Protein AF-A0A318K3K0-F1 (afdb_monomer_lite)

pLDDT: mean 85.46, std 11.18, range [36.41, 96.81]

Secondary structure (DSSP, 8-state):
--PPPHHHHHHHHHHHHHHHHHHHHH--SSHHHHHHHHHHHHHHHHHHHHHHHHHTT-HHHHHHHHHHHHHHHHHHHHHHHHHHTT--HHHHHHHHHHHHHHHHHHHHHHHHHHHHHHTT--GGGT--HHHHHHHHHHHHHHHHHHHHHHHHHHHHHHHHHHT-----------PPPPPPP----

Structure (mmCIF, N/CA/C/O backbone):
data_AF-A0A318K3K0-F1
#
_entry.id   AF-A0A318K3K0-F1
#
loop_
_atom_site.group_PDB
_atom_site.id
_atom_site.type_symbol
_atom_site.label_atom_id
_atom_site.label_alt_id
_atom_site.label_comp_id
_atom_site.label_asym_id
_atom_site.label_entity_id
_atom_site.label_seq_id
_atom_site.pdbx_PDB_ins_code
_atom_site.Cartn_x
_atom_site.Cartn_y
_atom_site.Cartn_z
_atom_site.occupancy
_atom_site.B_iso_or_equiv
_atom_site.auth_seq_id
_atom_site.auth_comp_id
_atom_site.auth_asym_id
_atom_site.auth_atom_id
_atom_site.pdbx_PDB_model_num
ATOM 1 N N . MET A 1 1 ? -5.086 5.815 -23.220 1.00 36.41 1 MET A N 1
ATOM 2 C CA . MET A 1 1 ? -5.800 6.125 -21.961 1.00 36.41 1 MET A CA 1
ATOM 3 C C . MET A 1 1 ? -5.392 7.534 -21.575 1.00 36.41 1 MET A C 1
ATOM 5 O O . MET A 1 1 ? -4.198 7.783 -21.503 1.00 36.41 1 MET A O 1
ATOM 9 N N . ASN A 1 2 ? -6.338 8.466 -21.447 1.00 44.59 2 ASN A N 1
ATOM 10 C CA . ASN A 1 2 ? -6.024 9.850 -21.087 1.00 44.59 2 ASN A CA 1
ATOM 11 C C . ASN A 1 2 ? -5.622 9.883 -19.611 1.00 44.59 2 ASN A C 1
ATOM 13 O O . ASN A 1 2 ? -6.483 9.896 -18.733 1.00 44.59 2 ASN A O 1
ATOM 17 N N . SER A 1 3 ? -4.319 9.813 -19.346 1.00 58.94 3 SER A N 1
ATOM 18 C CA . SER A 1 3 ? -3.751 10.015 -18.017 1.00 58.94 3 SER A CA 1
ATOM 19 C C . SER A 1 3 ? -4.223 11.367 -17.480 1.00 58.94 3 SER A C 1
ATOM 21 O O . SER A 1 3 ? -4.250 12.349 -18.226 1.00 58.94 3 SER A O 1
ATOM 23 N N . ALA A 1 4 ? -4.624 11.424 -16.208 1.00 65.19 4 ALA A N 1
ATOM 24 C CA . ALA A 1 4 ? -4.979 12.689 -15.571 1.00 65.19 4 ALA A CA 1
ATOM 25 C C . ALA A 1 4 ? -3.843 13.717 -15.769 1.00 65.19 4 ALA A C 1
ATOM 27 O O . ALA A 1 4 ? -2.672 13.318 -15.783 1.00 65.19 4 ALA A O 1
ATOM 28 N N . PRO A 1 5 ? -4.155 15.020 -15.923 1.00 80.12 5 PRO A N 1
ATOM 29 C CA . PRO A 1 5 ? -3.135 16.045 -16.096 1.00 80.12 5 PRO A CA 1
ATOM 30 C C . PRO A 1 5 ? -2.083 15.929 -14.983 1.00 80.12 5 PRO A C 1
ATOM 32 O O . PRO A 1 5 ? -2.472 15.878 -13.813 1.00 80.12 5 PRO A O 1
ATOM 35 N N . PRO A 1 6 ? -0.773 15.919 -15.294 1.00 77.31 6 PRO A N 1
ATOM 36 C CA . PRO A 1 6 ? 0.287 15.743 -14.295 1.00 77.31 6 PRO A CA 1
ATOM 37 C C . PRO A 1 6 ? 0.178 16.726 -13.123 1.00 77.31 6 PRO A C 1
ATOM 39 O O . PRO A 1 6 ? 0.448 16.372 -11.979 1.00 77.31 6 PRO A O 1
ATOM 42 N N . LEU A 1 7 ? -0.298 17.942 -13.409 1.00 82.31 7 LEU A N 1
ATOM 43 C CA . LEU A 1 7 ? -0.611 18.981 -12.428 1.00 82.31 7 LEU A CA 1
ATOM 44 C C . LEU A 1 7 ? -1.650 18.541 -11.390 1.00 82.31 7 LEU A C 1
ATOM 46 O O . LEU A 1 7 ? -1.469 18.782 -10.200 1.00 82.31 7 LEU A O 1
ATOM 50 N N . LEU A 1 8 ? -2.727 17.884 -11.826 1.00 83.25 8 LEU A N 1
ATOM 51 C CA . LEU A 1 8 ? -3.789 17.426 -10.934 1.00 83.25 8 LEU A CA 1
ATOM 52 C C . LEU A 1 8 ? -3.289 16.289 -10.042 1.00 83.25 8 LEU A C 1
ATOM 54 O O . LEU A 1 8 ? -3.504 16.322 -8.833 1.00 83.25 8 LEU A O 1
ATOM 58 N N . THR A 1 9 ? -2.553 15.334 -10.614 1.00 78.12 9 THR A N 1
ATOM 59 C CA . THR A 1 9 ? -1.908 14.265 -9.841 1.00 78.12 9 THR A CA 1
ATOM 60 C C . THR A 1 9 ? -0.936 14.849 -8.815 1.00 78.12 9 THR A C 1
ATOM 62 O O . THR A 1 9 ? -1.003 14.493 -7.643 1.00 78.12 9 THR A O 1
ATOM 65 N N . GLY A 1 10 ? -0.093 15.805 -9.214 1.00 82.62 10 GLY A N 1
ATOM 66 C CA . GLY A 1 10 ? 0.842 16.480 -8.311 1.00 82.62 10 GLY A CA 1
ATOM 67 C C . GLY A 1 10 ? 0.149 17.190 -7.145 1.00 82.62 10 GLY A C 1
ATOM 68 O O . GLY A 1 10 ? 0.582 17.052 -6.003 1.00 82.62 10 GLY A O 1
ATOM 69 N N . LEU A 1 11 ? -0.965 17.884 -7.401 1.00 86.62 11 LEU A N 1
ATOM 70 C CA . LEU A 1 11 ? -1.762 18.538 -6.357 1.00 86.62 11 LEU A CA 1
ATOM 71 C C . LEU A 1 11 ? -2.374 17.540 -5.372 1.00 86.62 11 LEU A C 1
ATOM 73 O O . LEU A 1 11 ? -2.319 17.769 -4.165 1.00 86.62 11 LEU A O 1
ATOM 77 N N . VAL A 1 12 ? -2.926 16.428 -5.866 1.00 84.75 12 VAL A N 1
ATOM 78 C CA . VAL A 1 12 ? -3.487 15.371 -5.009 1.00 84.75 12 VAL A CA 1
ATOM 79 C C . VAL A 1 12 ? -2.402 14.778 -4.115 1.00 84.75 12 VAL A C 1
ATOM 81 O O . VAL A 1 12 ? -2.625 14.602 -2.920 1.00 84.75 12 VAL A O 1
ATOM 84 N N . VAL A 1 13 ? -1.215 14.524 -4.665 1.00 83.81 13 VAL A N 1
ATOM 85 C CA . VAL A 1 13 ? -0.082 13.975 -3.908 1.00 83.81 13 VAL A CA 1
ATOM 86 C C . VAL A 1 13 ? 0.435 14.969 -2.874 1.00 83.81 13 VAL A C 1
ATOM 88 O O . VAL A 1 13 ? 0.689 14.579 -1.735 1.00 83.81 13 VAL A O 1
ATOM 91 N N . LEU A 1 14 ? 0.546 16.251 -3.228 1.00 87.06 14 LEU A N 1
ATOM 92 C CA . LEU A 1 14 ? 0.937 17.305 -2.293 1.00 87.06 14 LEU A CA 1
ATOM 93 C C . LEU A 1 14 ? -0.069 17.422 -1.145 1.00 87.06 14 LEU A C 1
ATOM 95 O O . LEU A 1 14 ? 0.319 17.421 0.020 1.00 87.06 14 LEU A O 1
ATOM 99 N N . PHE A 1 15 ? -1.362 17.482 -1.467 1.00 86.25 15 PHE A N 1
ATOM 100 C CA . PHE A 1 15 ? -2.424 17.559 -0.471 1.00 86.25 15 PHE A CA 1
ATOM 101 C C . PHE A 1 15 ? -2.429 16.331 0.444 1.00 86.25 15 PHE A C 1
ATOM 103 O O . PHE A 1 15 ? -2.444 16.478 1.664 1.00 86.25 15 PHE A O 1
ATOM 110 N N . ALA A 1 16 ? -2.336 15.125 -0.123 1.00 83.06 16 ALA A N 1
ATOM 111 C CA . ALA A 1 16 ? -2.218 13.894 0.651 1.00 83.06 16 ALA A CA 1
ATOM 112 C C . ALA A 1 16 ? -0.990 13.937 1.572 1.00 83.06 16 ALA A C 1
ATOM 114 O O . ALA A 1 16 ? -1.104 13.641 2.757 1.00 83.06 16 ALA A O 1
ATOM 115 N N . SER A 1 17 ? 0.158 14.399 1.072 1.00 85.12 17 SER A N 1
ATOM 116 C CA . SER A 1 17 ? 1.387 14.534 1.862 1.00 85.12 17 SER A CA 1
ATOM 117 C C . SER A 1 17 ? 1.229 15.510 3.027 1.00 85.12 17 SER A C 1
ATOM 119 O O . SER A 1 17 ? 1.675 15.216 4.135 1.00 85.12 17 SER A O 1
ATOM 121 N N . LEU A 1 18 ? 0.542 16.635 2.816 1.00 87.81 18 LEU A N 1
ATOM 122 C CA . LEU A 1 18 ? 0.231 17.599 3.874 1.00 87.81 18 LEU A CA 1
ATOM 123 C C . LEU A 1 18 ? -0.703 17.006 4.932 1.00 87.81 18 LEU A C 1
ATOM 125 O O . LEU A 1 18 ? -0.453 17.177 6.122 1.00 87.81 18 LEU A O 1
ATOM 129 N N . VAL A 1 19 ? -1.744 16.275 4.522 1.00 85.25 19 VAL A N 1
ATOM 130 C CA . VAL A 1 19 ? -2.659 15.589 5.449 1.00 85.25 19 VAL A CA 1
ATOM 131 C C . VAL A 1 19 ? -1.904 14.560 6.290 1.00 85.25 19 VAL A C 1
ATOM 133 O O . VAL A 1 19 ? -2.086 14.503 7.506 1.00 85.25 19 VAL A O 1
ATOM 136 N N . VAL A 1 20 ? -1.023 13.775 5.668 1.00 85.75 20 VAL A N 1
ATOM 137 C CA . VAL A 1 20 ? -0.200 12.781 6.370 1.00 85.75 20 VAL A CA 1
ATOM 138 C C . VAL A 1 20 ? 0.786 13.453 7.321 1.00 85.75 20 VAL A C 1
ATOM 140 O O . VAL A 1 20 ? 0.902 13.019 8.464 1.00 85.75 20 VAL A O 1
ATOM 143 N N . GLY A 1 21 ? 1.446 14.533 6.894 1.00 84.75 21 GLY A N 1
ATOM 144 C CA . GLY A 1 21 ? 2.345 15.315 7.744 1.00 84.75 21 GLY A CA 1
ATOM 145 C C . GLY A 1 21 ? 1.621 15.933 8.942 1.00 84.75 21 GLY A C 1
ATOM 146 O O . GLY A 1 21 ? 2.089 15.825 10.073 1.00 84.75 21 GLY A O 1
ATOM 147 N N . GLY A 1 22 ? 0.433 16.500 8.720 1.00 85.44 22 GLY A N 1
ATOM 148 C CA . GLY A 1 22 ? -0.420 17.026 9.785 1.00 85.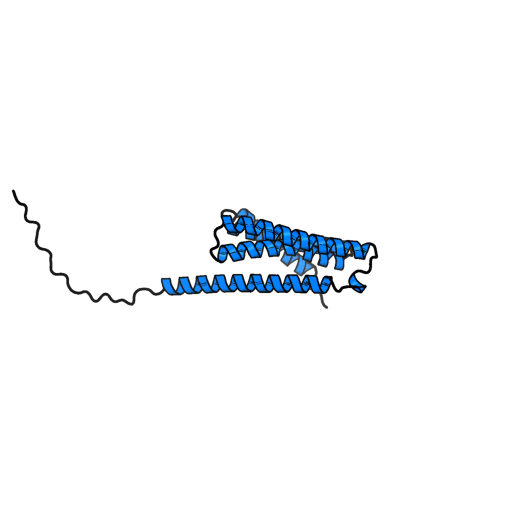44 22 GLY A CA 1
ATOM 149 C C . GLY A 1 22 ? -0.846 15.939 10.769 1.00 85.44 22 GLY A C 1
ATOM 150 O O . GLY A 1 22 ? -0.763 16.137 11.978 1.00 85.44 22 GLY A O 1
ATOM 151 N N . ARG A 1 23 ? -1.226 14.759 10.267 1.00 86.19 23 ARG A N 1
ATOM 152 C CA . ARG A 1 23 ? -1.572 13.609 11.110 1.00 86.19 23 ARG A CA 1
ATOM 153 C C . ARG A 1 23 ? -0.386 13.135 11.948 1.00 86.19 23 ARG A C 1
ATOM 155 O O . ARG A 1 23 ? -0.565 12.852 13.125 1.00 86.19 23 ARG A O 1
ATOM 162 N N . TRP A 1 24 ? 0.812 13.117 11.370 1.00 85.00 24 TRP A N 1
ATOM 163 C CA . TRP A 1 24 ? 2.049 12.799 12.085 1.00 85.00 24 TRP A CA 1
ATOM 164 C C . TRP A 1 24 ? 2.323 13.764 13.244 1.00 85.00 24 TRP A C 1
ATOM 166 O O . TRP A 1 24 ? 2.747 13.330 14.311 1.00 85.00 24 TRP A O 1
ATOM 176 N N . LEU A 1 25 ? 2.073 15.061 13.040 1.00 83.75 25 LEU A N 1
ATOM 177 C CA . LEU A 1 25 ? 2.304 16.098 14.049 1.00 83.75 25 LEU A CA 1
ATOM 178 C C . LEU A 1 25 ? 1.229 16.129 15.142 1.00 83.75 25 LEU A C 1
ATOM 180 O O . LEU A 1 25 ? 1.544 16.406 16.294 1.00 83.75 25 LEU A O 1
ATOM 184 N N . LEU A 1 26 ? -0.032 15.872 14.787 1.00 79.75 26 LEU A N 1
ATOM 185 C CA . LEU A 1 26 ? -1.178 16.032 15.690 1.00 79.75 26 LEU A CA 1
ATOM 186 C C . LEU A 1 26 ? -1.586 14.735 16.398 1.00 79.75 26 LEU A C 1
ATOM 188 O O . LEU A 1 26 ? -2.183 14.789 17.469 1.00 79.75 26 LEU A O 1
ATOM 192 N N . VAL A 1 27 ? -1.331 13.575 15.787 1.00 75.56 27 VAL A N 1
ATOM 193 C CA . VAL A 1 27 ? -1.930 12.295 16.185 1.00 75.56 27 VAL A CA 1
ATOM 194 C C . VAL A 1 27 ? -0.869 11.188 16.129 1.00 75.56 27 VAL A C 1
ATOM 196 O O . VAL A 1 27 ? -0.760 10.450 15.148 1.00 75.56 27 VAL A O 1
ATOM 199 N N . ASN A 1 28 ? -0.064 11.079 17.191 1.00 77.19 28 ASN A N 1
ATOM 200 C CA . ASN A 1 28 ? 0.967 10.037 17.327 1.00 77.19 28 ASN A CA 1
ATOM 201 C C . ASN A 1 28 ? 0.981 9.354 18.710 1.00 77.19 28 ASN A C 1
ATOM 203 O O . ASN A 1 28 ? 1.986 8.789 19.133 1.00 77.19 28 ASN A O 1
ATOM 207 N N . GLU A 1 29 ? -0.136 9.417 19.432 1.00 80.69 29 GLU A N 1
ATOM 208 C CA . GLU A 1 29 ? -0.220 8.945 20.821 1.00 80.69 29 GLU A CA 1
ATOM 209 C C . GLU A 1 29 ? -0.576 7.449 20.904 1.00 80.69 29 GLU A C 1
ATOM 211 O O . GLU A 1 29 ? -0.141 6.747 21.819 1.00 80.69 29 GLU A O 1
ATOM 216 N N . THR A 1 30 ? -1.348 6.916 19.944 1.00 83.94 30 THR A N 1
ATOM 217 C CA . THR A 1 30 ? -1.824 5.525 19.999 1.00 83.94 30 THR A CA 1
ATOM 218 C C . THR A 1 30 ? -1.048 4.581 19.076 1.00 83.94 30 THR A C 1
ATOM 220 O O . THR A 1 30 ? -0.530 4.954 18.024 1.00 83.94 30 THR A O 1
ATOM 223 N N . SER A 1 31 ? -1.002 3.291 19.439 1.00 82.25 31 SER A N 1
ATOM 224 C CA . SER A 1 31 ? -0.381 2.253 18.591 1.00 82.25 31 SER A CA 1
ATOM 225 C C . SER A 1 31 ? -1.070 2.111 17.227 1.00 82.25 31 SER A C 1
ATOM 227 O O . SER A 1 31 ? -0.429 1.740 16.245 1.00 82.25 31 SER A O 1
ATOM 229 N N . THR A 1 32 ? -2.367 2.411 17.170 1.00 85.56 32 THR A N 1
ATOM 230 C CA . THR A 1 32 ? -3.163 2.428 15.942 1.00 85.56 32 THR A CA 1
ATOM 231 C C . THR A 1 32 ? -2.718 3.570 15.033 1.00 85.56 32 THR A C 1
ATOM 233 O O . THR A 1 32 ? -2.482 3.347 13.846 1.00 85.56 32 THR A O 1
ATOM 236 N N . ASP A 1 33 ? -2.523 4.763 15.596 1.00 86.88 33 ASP A N 1
ATOM 237 C CA . ASP A 1 33 ? -2.080 5.936 14.842 1.00 86.88 33 ASP A CA 1
ATOM 238 C C . ASP A 1 33 ? -0.694 5.733 14.252 1.00 86.88 33 ASP A C 1
ATOM 240 O O . ASP A 1 33 ? -0.480 6.032 13.080 1.00 86.88 33 ASP A O 1
ATOM 244 N N . HIS A 1 34 ? 0.220 5.116 15.004 1.00 87.00 34 HIS A N 1
ATOM 245 C CA . HIS A 1 34 ? 1.553 4.827 14.491 1.00 87.00 34 HIS A CA 1
ATOM 246 C C . HIS A 1 34 ? 1.518 3.904 13.257 1.00 87.00 34 HIS A C 1
ATOM 248 O O . HIS A 1 34 ? 2.246 4.152 12.291 1.00 87.00 34 HIS A O 1
ATOM 254 N N . LEU A 1 35 ? 0.666 2.869 13.246 1.00 87.50 35 LEU A N 1
ATOM 255 C CA . LEU A 1 35 ? 0.528 1.979 12.084 1.00 87.50 35 LEU A CA 1
ATOM 256 C C . LEU A 1 35 ? -0.069 2.697 10.875 1.00 87.50 35 LEU A C 1
ATOM 258 O O . LEU A 1 35 ? 0.398 2.483 9.758 1.00 87.50 35 LEU A O 1
ATOM 262 N N . ILE A 1 36 ? -1.061 3.563 11.088 1.00 88.00 36 ILE A N 1
ATOM 263 C CA . ILE A 1 36 ? -1.665 4.343 10.004 1.00 88.00 36 ILE A CA 1
ATOM 264 C C . ILE A 1 36 ? -0.655 5.341 9.439 1.00 88.00 36 ILE A C 1
ATOM 266 O O . ILE A 1 36 ? -0.471 5.408 8.228 1.00 88.00 36 ILE A O 1
ATOM 270 N N . ASN A 1 37 ? 0.043 6.067 10.310 1.00 89.50 37 ASN A N 1
ATOM 271 C CA . ASN A 1 37 ? 1.081 7.017 9.928 1.00 89.50 37 ASN A CA 1
ATOM 272 C C . ASN A 1 37 ? 2.189 6.321 9.130 1.00 89.50 37 ASN A C 1
ATOM 274 O O . ASN A 1 37 ? 2.622 6.836 8.105 1.00 89.50 37 ASN A O 1
ATOM 278 N N . ARG A 1 38 ? 2.590 5.110 9.537 1.00 90.81 38 ARG A N 1
ATOM 279 C CA . ARG A 1 38 ? 3.574 4.300 8.810 1.00 90.81 38 ARG A CA 1
ATOM 280 C C . ARG A 1 38 ? 3.051 3.804 7.459 1.00 90.81 38 ARG A C 1
ATOM 282 O O . ARG A 1 38 ? 3.796 3.879 6.489 1.00 90.81 38 ARG A O 1
ATOM 289 N N . ALA A 1 39 ? 1.804 3.330 7.376 1.00 90.75 39 ALA A N 1
ATOM 290 C CA . ALA A 1 39 ? 1.179 2.928 6.110 1.00 90.75 39 ALA A CA 1
ATOM 291 C C . ALA A 1 39 ? 1.155 4.097 5.112 1.00 90.75 39 ALA A C 1
ATOM 293 O O . ALA A 1 39 ? 1.657 3.981 3.999 1.00 90.75 39 ALA A O 1
ATOM 294 N N . LEU A 1 40 ? 0.689 5.261 5.569 1.00 89.81 40 LEU A N 1
ATOM 295 C CA . LEU A 1 40 ? 0.615 6.480 4.770 1.00 89.81 40 LEU A CA 1
ATOM 296 C C . LEU A 1 40 ? 1.996 6.975 4.319 1.00 89.81 40 LEU A C 1
ATOM 298 O O . LEU A 1 40 ? 2.144 7.437 3.191 1.00 89.81 40 LEU A O 1
ATOM 302 N N . SER A 1 41 ? 3.024 6.853 5.165 1.00 90.75 41 SER A N 1
ATOM 303 C CA . SER A 1 41 ? 4.402 7.152 4.762 1.00 90.75 41 SER A CA 1
ATOM 304 C C . SER A 1 41 ? 4.885 6.234 3.635 1.00 90.75 41 SER A C 1
ATOM 306 O O . SER A 1 41 ? 5.544 6.711 2.712 1.00 90.75 41 SER A O 1
ATOM 308 N N . TRP A 1 42 ? 4.541 4.942 3.669 1.00 94.56 42 TRP A N 1
ATOM 309 C CA . TRP A 1 42 ? 4.861 4.019 2.578 1.00 94.56 42 TRP A CA 1
ATOM 310 C C . TRP A 1 42 ? 4.065 4.320 1.306 1.00 94.56 42 TRP A C 1
ATOM 312 O O . TRP A 1 42 ? 4.647 4.265 0.229 1.00 94.56 42 TRP A O 1
ATOM 322 N N . ASP A 1 43 ? 2.792 4.706 1.406 1.00 91.00 43 ASP A N 1
ATOM 323 C CA . ASP A 1 43 ? 1.998 5.130 0.241 1.00 91.00 43 ASP A CA 1
ATOM 324 C C . ASP A 1 43 ? 2.568 6.392 -0.419 1.00 91.00 43 ASP A C 1
ATOM 326 O O . ASP A 1 43 ? 2.685 6.469 -1.638 1.00 91.00 43 ASP A O 1
ATOM 330 N N . ILE A 1 44 ? 2.989 7.385 0.367 1.00 90.44 44 ILE A N 1
ATOM 331 C CA . ILE A 1 44 ? 3.676 8.560 -0.188 1.00 90.44 44 ILE A CA 1
ATOM 332 C C . ILE A 1 44 ? 4.999 8.138 -0.830 1.00 90.44 44 ILE A C 1
ATOM 334 O O . ILE A 1 44 ? 5.307 8.558 -1.945 1.00 90.44 44 ILE A O 1
ATOM 338 N N . GLY A 1 45 ? 5.766 7.278 -0.155 1.00 92.56 45 GLY A N 1
ATOM 339 C CA . GLY A 1 45 ? 7.019 6.746 -0.682 1.00 92.56 45 GLY A CA 1
ATOM 340 C C . GLY A 1 45 ? 6.840 6.005 -2.008 1.00 92.56 45 GLY A C 1
ATOM 341 O O . GLY A 1 45 ? 7.655 6.179 -2.912 1.00 92.56 45 GLY A O 1
ATOM 342 N N . SER A 1 46 ? 5.765 5.228 -2.162 1.00 93.25 46 SER A N 1
ATOM 343 C CA . SER A 1 46 ? 5.474 4.483 -3.390 1.00 93.25 46 SER A CA 1
ATOM 344 C C . SER A 1 46 ? 5.140 5.424 -4.545 1.00 93.25 46 SER A C 1
ATOM 346 O O . SER A 1 46 ? 5.654 5.246 -5.650 1.00 93.25 46 SER A O 1
ATOM 348 N N . VAL A 1 47 ? 4.353 6.471 -4.285 1.00 90.44 47 VAL A N 1
ATOM 349 C CA . VAL A 1 47 ? 4.002 7.488 -5.283 1.00 90.44 47 VAL A CA 1
ATOM 350 C C . VAL A 1 47 ? 5.213 8.326 -5.689 1.00 90.44 47 VAL A C 1
ATOM 352 O O . VAL A 1 47 ? 5.412 8.573 -6.877 1.00 90.44 47 VAL A O 1
ATOM 355 N N . ILE A 1 48 ? 6.049 8.739 -4.732 1.00 90.56 48 ILE A N 1
ATOM 356 C CA . ILE A 1 48 ? 7.295 9.461 -5.026 1.00 90.56 48 ILE A CA 1
ATOM 357 C C . ILE A 1 48 ? 8.239 8.571 -5.837 1.00 90.56 48 ILE A C 1
ATOM 359 O O . ILE A 1 48 ? 8.789 9.026 -6.836 1.00 90.56 48 ILE A O 1
ATOM 363 N N . GLY A 1 49 ? 8.395 7.301 -5.450 1.00 91.75 49 GLY A N 1
ATOM 364 C CA . GLY A 1 49 ? 9.218 6.336 -6.177 1.00 91.75 49 GLY A CA 1
ATOM 365 C C . GLY A 1 49 ? 8.745 6.136 -7.618 1.00 91.75 49 GLY A C 1
ATOM 366 O O . GLY A 1 49 ? 9.554 6.186 -8.543 1.00 91.75 49 GLY A O 1
ATOM 367 N N . TYR A 1 50 ? 7.430 6.004 -7.817 1.00 91.06 50 TYR A N 1
ATOM 368 C CA . TYR A 1 50 ? 6.818 5.978 -9.144 1.00 91.06 50 TYR A CA 1
ATOM 369 C C . TYR A 1 50 ? 7.140 7.241 -9.946 1.00 91.06 50 TYR A C 1
ATOM 371 O O . TYR A 1 50 ? 7.628 7.150 -11.070 1.00 91.06 50 TYR A O 1
ATOM 379 N N . ALA A 1 51 ? 6.889 8.420 -9.370 1.00 88.75 51 ALA A N 1
ATOM 380 C CA . ALA A 1 51 ? 7.084 9.696 -10.048 1.00 88.75 51 ALA A CA 1
ATOM 381 C C . ALA A 1 51 ? 8.553 9.921 -10.432 1.00 88.75 51 ALA A C 1
ATOM 383 O O . ALA A 1 51 ? 8.831 10.387 -11.536 1.00 88.75 51 ALA A O 1
ATOM 384 N N . ALA A 1 52 ? 9.489 9.541 -9.559 1.00 90.00 52 ALA A N 1
ATOM 385 C CA . ALA A 1 52 ? 10.918 9.625 -9.825 1.00 90.00 52 ALA A CA 1
ATOM 386 C C . ALA A 1 52 ? 11.327 8.711 -10.990 1.00 90.00 52 ALA A C 1
ATOM 388 O O . ALA A 1 52 ? 11.948 9.179 -11.943 1.00 90.00 52 ALA A O 1
ATOM 389 N N . ALA A 1 53 ? 10.918 7.441 -10.982 1.00 90.88 53 ALA A N 1
ATOM 390 C CA . ALA A 1 53 ? 11.215 6.516 -12.077 1.00 90.88 53 ALA A CA 1
ATOM 391 C C . ALA A 1 53 ? 10.568 6.958 -13.404 1.00 90.88 53 ALA A C 1
ATOM 393 O O . ALA A 1 53 ? 11.217 6.945 -14.450 1.00 90.88 53 ALA A O 1
ATOM 394 N N . ALA A 1 54 ? 9.326 7.445 -13.354 1.00 88.62 54 ALA A N 1
ATOM 395 C CA . ALA A 1 54 ? 8.644 8.008 -14.515 1.00 88.62 54 ALA A CA 1
ATOM 396 C C . ALA A 1 54 ? 9.367 9.253 -15.060 1.00 88.62 54 ALA A C 1
ATOM 398 O O . ALA A 1 54 ? 9.513 9.385 -16.273 1.00 88.62 54 ALA A O 1
ATOM 399 N N . SER A 1 55 ? 9.878 10.136 -14.190 1.00 87.06 55 SER A N 1
ATOM 400 C CA . SER A 1 55 ? 10.663 11.309 -14.611 1.00 87.06 55 SER A CA 1
ATOM 401 C C . SER A 1 55 ? 12.007 10.951 -15.248 1.00 87.06 55 SER A C 1
ATOM 403 O O . SER A 1 55 ? 12.511 11.712 -16.068 1.00 87.06 55 SER A O 1
ATOM 405 N N . LEU A 1 56 ? 12.556 9.779 -14.915 1.00 91.75 56 LEU A N 1
ATOM 406 C CA . LEU A 1 56 ? 13.762 9.227 -15.532 1.00 91.75 56 LEU A CA 1
ATOM 407 C C . LEU A 1 56 ? 13.471 8.500 -16.857 1.00 91.75 56 LEU A C 1
ATOM 409 O O . LEU A 1 56 ? 14.395 7.992 -17.480 1.00 91.75 56 LEU A O 1
ATOM 413 N N . GLY A 1 57 ? 12.210 8.445 -17.299 1.00 90.56 57 GLY A N 1
ATOM 414 C CA . GLY A 1 57 ? 11.812 7.781 -18.543 1.00 90.56 57 GLY A CA 1
ATOM 415 C C . GLY A 1 57 ? 11.525 6.283 -18.404 1.00 90.56 57 GLY A C 1
ATOM 416 O O . GLY A 1 57 ? 11.313 5.625 -19.418 1.00 90.56 57 GLY A O 1
ATOM 417 N N . HIS A 1 58 ? 11.455 5.754 -17.177 1.00 89.69 58 HIS A N 1
ATOM 418 C CA . HIS A 1 58 ? 11.162 4.344 -16.892 1.00 89.69 58 HIS A CA 1
ATOM 419 C C . HIS A 1 58 ? 9.817 4.191 -16.147 1.00 89.69 58 HIS A C 1
ATOM 421 O O . HIS A 1 58 ? 9.796 3.857 -14.957 1.00 89.69 58 HIS A O 1
ATOM 427 N N . PRO A 1 59 ? 8.665 4.454 -16.798 1.00 88.50 59 PRO A N 1
ATOM 428 C CA . PRO A 1 59 ? 7.352 4.373 -16.151 1.00 88.50 59 PRO A CA 1
ATOM 429 C C . PRO A 1 59 ? 7.005 2.953 -15.678 1.00 88.50 59 PRO A C 1
ATOM 431 O O . PRO A 1 59 ? 6.429 2.799 -14.600 1.00 88.50 59 PRO A O 1
ATOM 434 N N . ASP A 1 60 ? 7.422 1.923 -16.418 1.00 89.12 60 ASP A N 1
ATOM 435 C CA . ASP A 1 60 ? 7.185 0.519 -16.059 1.00 89.12 60 ASP A CA 1
ATOM 436 C C . ASP A 1 60 ? 7.951 0.135 -14.784 1.00 89.12 60 ASP A C 1
ATOM 438 O O . ASP A 1 60 ? 7.401 -0.477 -13.864 1.00 89.12 60 ASP A O 1
ATOM 442 N N . LEU A 1 61 ? 9.207 0.585 -14.665 1.00 90.25 61 LEU A N 1
ATOM 443 C CA . LEU A 1 61 ? 9.982 0.461 -13.429 1.00 90.25 61 LEU A CA 1
ATOM 444 C C . LEU A 1 61 ? 9.298 1.207 -12.279 1.00 90.25 61 LEU A C 1
ATOM 446 O O . LEU A 1 61 ? 9.215 0.686 -11.168 1.00 90.25 61 LEU A O 1
ATOM 450 N N . GLY A 1 62 ? 8.754 2.395 -12.551 1.00 91.81 62 GLY A N 1
ATOM 451 C CA . GLY A 1 62 ? 7.978 3.158 -11.581 1.00 91.81 62 GLY A CA 1
ATOM 452 C C . GLY A 1 62 ? 6.789 2.378 -11.037 1.00 91.81 62 GLY A C 1
ATOM 453 O O . GLY A 1 62 ? 6.573 2.365 -9.826 1.00 91.81 62 GLY A O 1
ATOM 454 N N . GLN A 1 63 ? 6.040 1.683 -11.894 1.00 92.31 63 GLN A N 1
ATOM 455 C CA . GLN A 1 63 ? 4.913 0.849 -11.473 1.00 92.31 63 GLN A CA 1
ATOM 456 C C . GLN A 1 63 ? 5.365 -0.322 -10.584 1.00 92.31 63 GLN A C 1
ATOM 458 O O . GLN A 1 63 ? 4.696 -0.660 -9.606 1.00 92.31 63 GLN A O 1
ATOM 463 N N . ARG A 1 64 ? 6.534 -0.906 -10.865 1.00 93.38 64 ARG A N 1
ATOM 464 C CA . ARG A 1 64 ? 7.123 -1.997 -10.068 1.00 93.38 64 ARG A CA 1
ATOM 465 C C . ARG A 1 64 ? 7.619 -1.505 -8.708 1.00 93.38 64 ARG A C 1
ATOM 467 O O . ARG A 1 64 ? 7.373 -2.158 -7.696 1.00 93.38 64 ARG A O 1
ATOM 474 N N . VAL A 1 65 ? 8.241 -0.326 -8.664 1.00 93.44 65 VAL A N 1
ATOM 475 C CA . VAL A 1 65 ? 8.629 0.359 -7.418 1.00 93.44 65 VAL A CA 1
ATOM 476 C C . VAL A 1 65 ? 7.395 0.706 -6.589 1.00 93.44 65 VAL A C 1
ATOM 478 O O . VAL A 1 65 ? 7.370 0.436 -5.387 1.00 93.44 65 VAL A O 1
ATOM 481 N N . PHE A 1 66 ? 6.349 1.236 -7.227 1.00 93.62 66 PHE A N 1
ATOM 482 C CA . PHE A 1 66 ? 5.075 1.517 -6.575 1.00 93.62 66 PHE A CA 1
ATOM 483 C C . PHE A 1 66 ? 4.505 0.266 -5.909 1.00 93.62 66 PHE A C 1
ATOM 485 O O . PHE A 1 66 ? 4.131 0.300 -4.740 1.00 93.62 66 PHE A O 1
ATOM 492 N N . LEU A 1 67 ? 4.489 -0.853 -6.633 1.00 94.19 67 LEU A N 1
ATOM 493 C CA . LEU A 1 67 ? 3.960 -2.119 -6.143 1.00 94.19 67 LEU A CA 1
ATOM 494 C C . LEU A 1 67 ? 4.809 -2.695 -4.997 1.00 94.19 67 LEU A C 1
ATOM 496 O O . LEU A 1 67 ? 4.261 -3.140 -3.987 1.00 94.19 67 LEU A O 1
ATOM 500 N N . ALA A 1 68 ? 6.138 -2.632 -5.113 1.00 94.88 68 ALA A N 1
ATOM 501 C CA . ALA A 1 68 ? 7.059 -3.108 -4.084 1.00 94.88 68 ALA A CA 1
ATOM 502 C C . ALA A 1 68 ? 6.935 -2.317 -2.772 1.00 94.88 68 ALA A C 1
ATOM 504 O O . ALA A 1 68 ? 6.848 -2.911 -1.697 1.00 94.88 68 ALA A O 1
ATOM 505 N N . ILE A 1 69 ? 6.880 -0.984 -2.850 1.00 94.75 69 ILE A N 1
ATOM 506 C CA . ILE A 1 69 ? 6.723 -0.125 -1.670 1.00 94.75 69 ILE A CA 1
ATOM 507 C C . ILE A 1 69 ? 5.284 -0.202 -1.134 1.00 94.75 69 ILE A C 1
ATOM 509 O O . ILE A 1 69 ? 5.072 -0.288 0.076 1.00 94.75 69 ILE A O 1
ATOM 513 N N . GLY A 1 70 ? 4.285 -0.250 -2.017 1.00 93.00 70 GLY A N 1
ATOM 514 C CA . GLY A 1 70 ? 2.874 -0.388 -1.656 1.00 93.00 70 GLY A CA 1
ATOM 515 C C . GLY A 1 70 ? 2.577 -1.669 -0.872 1.00 93.00 70 GLY A C 1
ATOM 516 O O . GLY A 1 70 ? 1.732 -1.660 0.022 1.00 93.00 70 GLY A O 1
ATOM 517 N N . ALA A 1 71 ? 3.324 -2.753 -1.105 1.00 94.38 71 ALA A N 1
ATOM 518 C CA . ALA A 1 71 ? 3.213 -3.971 -0.303 1.00 94.38 71 ALA A CA 1
ATOM 519 C C . ALA A 1 71 ? 3.512 -3.731 1.191 1.00 94.38 71 ALA A C 1
ATOM 521 O O . ALA A 1 71 ? 2.852 -4.318 2.053 1.00 94.38 71 ALA A O 1
ATOM 522 N N . LEU A 1 72 ? 4.460 -2.840 1.513 1.00 93.69 72 LEU A N 1
ATOM 523 C CA . LEU A 1 72 ? 4.753 -2.440 2.896 1.00 93.69 72 LEU A CA 1
ATOM 524 C C . LEU A 1 72 ? 3.627 -1.587 3.484 1.00 93.69 72 LEU A C 1
ATOM 526 O O . LEU A 1 72 ? 3.304 -1.722 4.661 1.00 93.69 72 LEU A O 1
ATOM 530 N N . SER A 1 73 ? 2.983 -0.731 2.692 1.00 94.25 73 SER A N 1
ATOM 531 C CA . SER A 1 73 ? 1.776 -0.038 3.158 1.00 94.25 73 SER A CA 1
ATOM 532 C C . SER A 1 73 ? 0.669 -1.041 3.510 1.00 94.25 73 SER A C 1
ATOM 534 O O . SER A 1 73 ? 0.115 -1.023 4.616 1.00 94.25 73 SER A O 1
ATOM 536 N N . LEU A 1 74 ? 0.445 -2.015 2.623 1.00 92.56 74 LEU A N 1
ATOM 537 C CA . LEU A 1 74 ? -0.567 -3.054 2.785 1.00 92.56 74 LEU A CA 1
ATOM 538 C C . LEU A 1 74 ? -0.327 -3.911 4.040 1.00 92.56 74 LEU A C 1
ATOM 540 O O . LEU A 1 74 ? -1.277 -4.216 4.766 1.00 92.56 74 LEU A O 1
ATOM 544 N N . SER A 1 75 ? 0.932 -4.247 4.359 1.00 94.56 75 SER A N 1
ATOM 545 C CA . SER A 1 75 ? 1.268 -4.970 5.597 1.00 94.56 75 SER A CA 1
ATOM 546 C C . SER A 1 75 ? 0.875 -4.186 6.851 1.00 94.56 75 SER A C 1
ATOM 548 O O . SER A 1 75 ? 0.417 -4.779 7.831 1.00 94.56 75 SER A O 1
ATOM 550 N N . ASN A 1 76 ? 1.008 -2.857 6.843 1.00 92.81 76 ASN A N 1
ATOM 551 C CA . ASN A 1 76 ? 0.591 -2.004 7.959 1.00 92.81 76 ASN A CA 1
ATOM 552 C C . ASN A 1 76 ? -0.943 -1.909 8.052 1.00 92.81 76 ASN A C 1
ATOM 554 O O . ASN A 1 76 ? -1.484 -1.923 9.161 1.00 92.81 76 ASN A O 1
ATOM 558 N N . SER A 1 77 ? -1.660 -1.922 6.919 1.00 91.25 77 SER A N 1
ATOM 559 C CA . SER A 1 77 ? -3.132 -2.000 6.908 1.00 91.25 77 SER A CA 1
ATOM 560 C C . SER A 1 77 ? -3.658 -3.283 7.564 1.00 91.25 77 SER A C 1
ATOM 562 O O . SER A 1 77 ? -4.675 -3.249 8.256 1.00 91.25 77 SER A O 1
ATOM 564 N N . PHE A 1 78 ? -2.952 -4.410 7.417 1.00 90.75 78 PHE A N 1
ATOM 565 C CA . PHE A 1 78 ? -3.287 -5.662 8.107 1.00 90.75 78 PHE A CA 1
ATOM 566 C C . PHE A 1 78 ? -3.167 -5.560 9.629 1.00 90.75 78 PHE A C 1
ATOM 568 O O . PHE A 1 78 ? -4.060 -6.011 10.351 1.00 90.75 78 PHE A O 1
ATOM 575 N N . GLY A 1 79 ? -2.079 -4.965 10.125 1.00 89.19 79 GLY A N 1
ATOM 576 C CA . GLY A 1 79 ? -1.899 -4.710 11.555 1.00 89.19 79 GLY A CA 1
ATOM 577 C C . GLY A 1 79 ? -2.989 -3.805 12.115 1.00 89.19 79 GLY A C 1
ATOM 578 O O . GLY A 1 79 ? -3.573 -4.105 13.156 1.00 89.19 79 GLY A O 1
ATOM 579 N N . PHE A 1 80 ? -3.313 -2.742 11.379 1.00 91.06 80 PHE A N 1
ATOM 580 C CA . PHE A 1 80 ? -4.392 -1.820 11.716 1.00 91.06 80 PHE A CA 1
ATOM 581 C C . PHE A 1 80 ? -5.758 -2.521 11.779 1.00 91.06 80 PHE A C 1
ATOM 583 O O . PHE A 1 80 ? -6.458 -2.420 12.787 1.00 91.06 80 PHE A O 1
ATOM 590 N N . ALA A 1 81 ? -6.113 -3.300 10.754 1.00 90.50 81 ALA A N 1
ATOM 591 C CA . ALA A 1 81 ? -7.363 -4.055 10.726 1.00 90.50 81 ALA A CA 1
ATOM 592 C C . ALA A 1 81 ? -7.446 -5.085 11.870 1.00 90.50 81 ALA A C 1
ATOM 594 O O . ALA A 1 81 ? -8.517 -5.294 12.442 1.00 90.50 81 ALA A O 1
ATOM 595 N N . ALA A 1 82 ? -6.322 -5.701 12.253 1.00 90.00 82 ALA A N 1
ATOM 596 C CA . ALA A 1 82 ? -6.268 -6.613 13.394 1.00 90.00 82 ALA A CA 1
ATOM 597 C C . ALA A 1 82 ? -6.511 -5.895 14.734 1.00 90.00 82 ALA A C 1
ATOM 599 O O . ALA A 1 82 ? -7.260 -6.416 15.563 1.00 90.00 82 ALA A O 1
ATOM 600 N N . LEU A 1 83 ? -5.927 -4.705 14.939 1.00 90.75 83 LEU A N 1
ATOM 601 C CA . LEU A 1 83 ? -6.181 -3.881 16.130 1.00 90.75 83 LEU A CA 1
ATOM 602 C C . LEU A 1 83 ? -7.640 -3.436 16.202 1.00 90.75 83 LEU A C 1
ATOM 604 O O . LEU A 1 83 ? -8.272 -3.605 17.241 1.00 90.75 83 LEU A O 1
ATOM 608 N N . LEU A 1 84 ? -8.202 -2.960 15.087 1.00 88.38 84 LEU A N 1
ATOM 609 C CA . LEU A 1 84 ? -9.631 -2.657 14.992 1.00 88.38 84 LEU A CA 1
ATOM 610 C C . LEU A 1 84 ? -10.490 -3.883 15.293 1.00 88.38 84 LEU A C 1
ATOM 612 O O . LEU A 1 84 ? -11.538 -3.765 15.910 1.00 88.38 84 LEU A O 1
ATOM 616 N N . GLY A 1 85 ? -10.036 -5.082 14.929 1.00 88.25 85 GLY A N 1
ATOM 617 C CA . GLY A 1 85 ? -10.666 -6.349 15.288 1.00 88.25 85 GLY A CA 1
ATOM 618 C C . GLY A 1 85 ? -10.679 -6.666 16.791 1.00 88.25 85 GLY A C 1
ATOM 619 O O . GLY A 1 85 ? -11.333 -7.634 17.176 1.00 88.25 85 GLY A O 1
ATOM 620 N N . GLY A 1 86 ? -10.042 -5.857 17.641 1.00 88.75 86 GLY A N 1
ATOM 621 C CA . GLY A 1 86 ? -9.926 -6.083 19.084 1.00 88.75 86 GLY A CA 1
ATOM 622 C C . GLY A 1 86 ? -8.772 -7.012 19.464 1.00 88.75 86 GLY A C 1
ATOM 623 O O . GLY A 1 86 ? -8.772 -7.579 20.554 1.00 88.75 86 GLY A O 1
ATOM 624 N N . ALA A 1 87 ? -7.802 -7.224 18.568 1.00 90.06 87 ALA A N 1
ATOM 625 C CA . ALA A 1 87 ? -6.621 -8.010 18.899 1.00 90.06 87 ALA A CA 1
ATOM 626 C C . ALA A 1 87 ? -5.738 -7.287 19.927 1.00 90.06 87 ALA A C 1
ATOM 628 O O . ALA A 1 87 ? -5.517 -6.082 19.825 1.00 90.06 87 ALA A O 1
ATOM 629 N N . ASP A 1 88 ? -5.154 -8.046 20.859 1.00 91.25 88 ASP A N 1
ATOM 630 C CA . ASP A 1 88 ? -4.176 -7.519 21.816 1.00 91.25 88 ASP A CA 1
ATOM 631 C C . ASP A 1 88 ? -2.975 -6.885 21.075 1.00 91.25 88 ASP A C 1
ATOM 633 O O . ASP A 1 88 ? -2.329 -7.582 20.273 1.00 91.25 88 ASP A O 1
ATOM 637 N N . PRO A 1 89 ? -2.624 -5.611 21.347 1.00 88.50 89 PRO A N 1
ATOM 638 C CA . PRO A 1 89 ? -1.488 -4.923 20.738 1.00 88.50 89 PRO A CA 1
ATOM 639 C C . PRO A 1 89 ? -0.162 -5.687 20.803 1.00 88.50 89 PRO A C 1
ATOM 641 O O . PRO A 1 89 ? 0.631 -5.624 19.857 1.00 88.50 89 PRO A O 1
ATOM 644 N N . ARG A 1 90 ? 0.095 -6.453 21.876 1.00 89.44 90 ARG A N 1
ATOM 645 C CA . ARG A 1 90 ? 1.332 -7.251 21.989 1.00 89.44 90 ARG A CA 1
ATOM 646 C C . ARG A 1 90 ? 1.368 -8.375 20.954 1.00 89.44 90 ARG A C 1
ATOM 648 O O . ARG A 1 90 ? 2.381 -8.557 20.277 1.00 89.44 90 ARG A O 1
ATOM 655 N N . SER A 1 91 ? 0.242 -9.066 20.768 1.00 90.56 91 SER A N 1
ATOM 656 C CA . SER A 1 91 ? 0.086 -10.099 19.735 1.00 90.56 91 SER A CA 1
ATOM 657 C C . SER A 1 91 ? 0.188 -9.530 18.312 1.00 90.56 91 SER A C 1
ATOM 659 O O . SER A 1 91 ? 0.674 -10.204 17.399 1.00 90.56 91 SER A O 1
ATOM 661 N N . VAL A 1 92 ? -0.263 -8.285 18.107 1.00 91.56 92 VAL A N 1
ATOM 662 C CA . VAL A 1 92 ? -0.204 -7.615 16.803 1.00 91.56 92 VAL A CA 1
ATOM 663 C C . VAL A 1 92 ? 1.231 -7.273 16.439 1.00 91.56 92 VAL A C 1
ATOM 665 O O . VAL A 1 92 ? 1.621 -7.553 15.314 1.00 91.56 92 VAL A O 1
ATOM 668 N N . ARG A 1 93 ? 2.064 -6.786 17.369 1.00 89.69 93 ARG A N 1
ATOM 669 C CA . ARG A 1 93 ? 3.485 -6.494 17.080 1.00 89.69 93 ARG A CA 1
ATOM 670 C C . ARG A 1 93 ? 4.248 -7.716 16.562 1.00 89.69 93 ARG A C 1
ATOM 672 O O . ARG A 1 93 ? 5.024 -7.598 15.616 1.00 89.69 93 ARG A O 1
ATOM 679 N N . GLY A 1 94 ? 4.012 -8.891 17.150 1.00 91.56 94 GLY A N 1
ATOM 680 C CA . GLY A 1 94 ? 4.626 -10.142 16.692 1.00 91.56 94 GLY A CA 1
ATOM 681 C C . GLY A 1 94 ? 4.187 -10.536 15.277 1.00 91.56 94 GLY A C 1
ATOM 682 O O . GLY A 1 94 ? 5.020 -10.908 14.451 1.00 91.56 94 GLY A O 1
ATOM 683 N N . ARG A 1 95 ? 2.889 -10.404 14.973 1.00 92.06 95 ARG A N 1
ATOM 684 C CA . ARG A 1 95 ? 2.340 -10.665 13.632 1.00 92.06 95 ARG A CA 1
ATOM 685 C C . ARG A 1 95 ? 2.779 -9.623 12.605 1.00 92.06 95 ARG A C 1
ATOM 687 O O . ARG A 1 95 ? 3.125 -10.000 11.493 1.00 92.06 95 ARG A O 1
ATOM 694 N N . GLN A 1 96 ? 2.866 -8.354 12.998 1.00 93.88 96 GLN A N 1
ATOM 695 C CA . GLN A 1 96 ? 3.285 -7.254 12.134 1.00 93.88 96 GLN A CA 1
ATOM 696 C C . GLN A 1 96 ? 4.690 -7.473 11.590 1.00 93.88 96 GLN A C 1
ATOM 698 O O . GLN A 1 96 ? 4.910 -7.281 10.405 1.00 93.88 96 GLN A O 1
ATOM 703 N N . ARG A 1 97 ? 5.631 -7.954 12.414 1.00 93.19 97 ARG A N 1
ATOM 704 C CA . ARG A 1 97 ? 6.983 -8.289 11.936 1.00 93.19 97 ARG A CA 1
ATOM 705 C C . ARG A 1 97 ? 6.965 -9.356 10.844 1.00 93.19 97 ARG A C 1
ATOM 707 O O . ARG A 1 97 ? 7.751 -9.276 9.910 1.00 93.19 97 ARG A O 1
ATOM 714 N N . ARG A 1 98 ? 6.068 -10.342 10.949 1.00 94.81 98 ARG A N 1
ATOM 715 C CA . ARG A 1 98 ? 5.898 -11.365 9.909 1.00 94.81 98 ARG A CA 1
ATOM 716 C C . ARG A 1 98 ? 5.288 -10.758 8.651 1.00 94.81 98 ARG A C 1
ATOM 718 O O . ARG A 1 98 ? 5.789 -11.028 7.571 1.00 94.81 98 ARG A O 1
ATOM 725 N N . TYR A 1 99 ? 4.259 -9.922 8.785 1.00 93.19 99 TYR A N 1
ATOM 726 C CA . TYR A 1 99 ? 3.650 -9.233 7.644 1.00 93.19 99 TYR A CA 1
ATOM 727 C C . TYR A 1 99 ? 4.640 -8.310 6.934 1.00 93.19 99 TYR A C 1
ATOM 729 O O . TYR A 1 99 ? 4.723 -8.347 5.714 1.00 93.19 99 TYR A O 1
ATOM 737 N N . ASP A 1 100 ? 5.436 -7.551 7.685 1.00 94.62 100 ASP A N 1
ATOM 738 C CA . ASP A 1 100 ? 6.493 -6.695 7.148 1.00 94.62 100 ASP A CA 1
ATOM 739 C C . ASP A 1 100 ? 7.577 -7.528 6.452 1.00 94.62 100 ASP A C 1
ATOM 741 O O . ASP A 1 100 ? 8.013 -7.164 5.367 1.00 94.62 100 ASP A O 1
ATOM 745 N N . ALA A 1 101 ? 7.976 -8.672 7.021 1.00 95.94 101 ALA A N 1
ATOM 746 C CA . ALA A 1 101 ? 8.930 -9.578 6.381 1.00 95.94 101 ALA A CA 1
ATOM 747 C C . ALA A 1 101 ? 8.379 -10.174 5.074 1.00 95.94 101 ALA A C 1
ATOM 749 O O . ALA A 1 101 ? 9.097 -10.221 4.076 1.00 95.94 101 ALA A O 1
ATOM 750 N N . PHE A 1 102 ? 7.107 -10.589 5.049 1.00 95.62 102 PHE A N 1
ATOM 751 C CA . PHE A 1 102 ? 6.451 -11.070 3.831 1.00 95.62 102 PHE A CA 1
ATOM 752 C C . PHE A 1 102 ? 6.341 -9.971 2.774 1.00 95.62 102 PHE A C 1
ATOM 754 O O . PHE A 1 102 ? 6.680 -10.213 1.619 1.00 95.62 102 PHE A O 1
ATOM 761 N N . ALA A 1 103 ? 5.930 -8.765 3.162 1.00 94.88 103 ALA A N 1
ATOM 762 C CA . ALA A 1 103 ? 5.838 -7.624 2.259 1.00 94.88 103 ALA A CA 1
ATOM 763 C C . ALA A 1 103 ? 7.207 -7.204 1.712 1.00 94.88 103 ALA A C 1
ATOM 765 O O . ALA A 1 103 ? 7.333 -6.980 0.513 1.00 94.88 103 ALA A O 1
ATOM 766 N N . ALA A 1 104 ? 8.244 -7.173 2.553 1.00 96.06 104 ALA A N 1
ATOM 767 C CA . ALA A 1 104 ? 9.612 -6.898 2.124 1.00 96.06 104 ALA A CA 1
ATOM 768 C C . ALA A 1 104 ? 10.140 -7.982 1.174 1.00 96.06 104 ALA A C 1
ATOM 770 O O . ALA A 1 104 ? 10.771 -7.660 0.172 1.00 96.06 104 ALA A O 1
ATOM 771 N N . SER A 1 105 ? 9.843 -9.257 1.446 1.00 96.81 105 SER A N 1
ATOM 772 C CA . SER A 1 105 ? 10.227 -10.371 0.568 1.00 96.81 105 SER A CA 1
ATOM 773 C C . SER A 1 105 ? 9.516 -10.291 -0.783 1.00 96.81 105 SER A C 1
ATOM 775 O O . SER A 1 105 ? 10.146 -10.460 -1.821 1.00 96.81 105 SER A O 1
ATOM 777 N N . PHE A 1 106 ? 8.216 -9.985 -0.779 1.00 96.12 106 PHE A N 1
ATOM 778 C CA . PHE A 1 106 ? 7.424 -9.791 -1.991 1.00 96.12 106 PHE A CA 1
ATOM 779 C C . PHE A 1 106 ? 7.917 -8.588 -2.805 1.00 96.12 106 PHE A C 1
ATOM 781 O O . PHE A 1 106 ? 8.178 -8.726 -3.996 1.00 96.12 106 PHE A O 1
ATOM 788 N N . GLY A 1 107 ? 8.116 -7.432 -2.166 1.00 95.06 107 GLY A N 1
ATOM 789 C CA . GLY A 1 107 ? 8.658 -6.242 -2.822 1.00 95.06 107 GLY A CA 1
ATOM 790 C C . GLY A 1 107 ? 10.072 -6.470 -3.360 1.00 95.06 107 GLY A C 1
ATOM 791 O O . GLY A 1 107 ? 10.365 -6.094 -4.490 1.00 95.06 107 GLY A O 1
ATOM 792 N N . GLY A 1 108 ? 10.925 -7.165 -2.604 1.00 96.06 108 GLY A N 1
ATOM 793 C CA . GLY A 1 108 ? 12.251 -7.580 -3.056 1.00 96.06 108 GLY A CA 1
ATOM 794 C C . GLY A 1 108 ? 12.189 -8.488 -4.283 1.00 96.06 108 GLY A C 1
ATOM 795 O O . GLY A 1 108 ? 12.895 -8.235 -5.252 1.00 96.06 108 GLY A O 1
ATOM 796 N N . ALA A 1 109 ? 11.307 -9.490 -4.289 1.00 95.25 109 ALA A N 1
ATOM 797 C CA . ALA A 1 109 ? 11.106 -10.361 -5.446 1.00 95.25 109 ALA A CA 1
ATOM 798 C C . ALA A 1 109 ? 10.641 -9.575 -6.683 1.00 95.25 109 ALA A C 1
ATOM 800 O O . ALA A 1 109 ? 11.200 -9.757 -7.760 1.00 95.25 109 ALA A O 1
ATOM 801 N N . VAL A 1 110 ? 9.691 -8.648 -6.521 1.00 94.56 110 VAL A N 1
ATOM 802 C CA . VAL A 1 110 ? 9.222 -7.757 -7.598 1.00 94.56 110 VAL A CA 1
ATOM 803 C C . VAL A 1 110 ? 10.368 -6.914 -8.160 1.00 94.56 110 VAL A C 1
ATOM 805 O O . VAL A 1 110 ? 10.524 -6.838 -9.376 1.00 94.56 110 VAL A O 1
ATOM 808 N N . LEU A 1 111 ? 11.197 -6.315 -7.300 1.00 94.31 111 LEU A N 1
ATOM 809 C CA . LEU A 1 111 ? 12.339 -5.504 -7.733 1.00 94.31 111 LEU A CA 1
ATOM 810 C C . LEU A 1 111 ? 13.444 -6.344 -8.385 1.00 94.31 111 LEU A C 1
ATOM 812 O O . LEU A 1 111 ? 14.050 -5.895 -9.353 1.00 94.31 111 LEU A O 1
ATOM 816 N N . ILE A 1 112 ? 13.691 -7.565 -7.902 1.00 94.44 112 ILE A N 1
ATOM 817 C CA . ILE A 1 112 ? 14.644 -8.498 -8.519 1.00 94.44 112 ILE A CA 1
ATOM 818 C C . ILE A 1 112 ? 14.159 -8.909 -9.911 1.00 94.44 112 ILE A C 1
ATOM 820 O O . ILE A 1 112 ? 14.943 -8.868 -10.855 1.00 94.44 112 ILE A O 1
ATOM 824 N N . CYS A 1 113 ? 12.878 -9.259 -10.064 1.00 91.81 113 CYS A N 1
ATOM 825 C CA . CYS A 1 113 ? 12.288 -9.558 -11.370 1.00 91.81 113 CYS A CA 1
ATOM 826 C C . CYS A 1 113 ? 12.369 -8.348 -12.308 1.00 91.81 113 CYS A C 1
ATOM 828 O O . CYS A 1 113 ? 12.755 -8.503 -13.464 1.00 91.81 113 CYS A O 1
ATOM 830 N N . ALA A 1 114 ? 12.090 -7.144 -11.797 1.00 90.31 114 ALA A N 1
ATOM 831 C CA . ALA A 1 114 ? 12.220 -5.906 -12.556 1.00 90.31 114 ALA A CA 1
ATOM 832 C C . ALA A 1 114 ? 13.654 -5.683 -13.058 1.00 90.31 114 ALA A C 1
ATOM 834 O O . ALA A 1 114 ? 13.861 -5.428 -14.240 1.00 90.31 114 ALA A O 1
ATOM 835 N N . ALA A 1 115 ? 14.643 -5.819 -12.171 1.00 90.19 115 ALA A N 1
ATOM 836 C CA . ALA A 1 115 ? 16.051 -5.643 -12.508 1.00 90.19 115 ALA A CA 1
ATOM 837 C C . ALA A 1 115 ? 16.554 -6.721 -13.480 1.00 90.19 115 ALA A C 1
ATOM 839 O O . ALA A 1 115 ? 17.332 -6.424 -14.380 1.00 90.19 115 ALA A O 1
ATOM 840 N N . ALA A 1 116 ? 16.099 -7.967 -13.327 1.00 90.62 116 ALA A N 1
ATOM 841 C CA . ALA A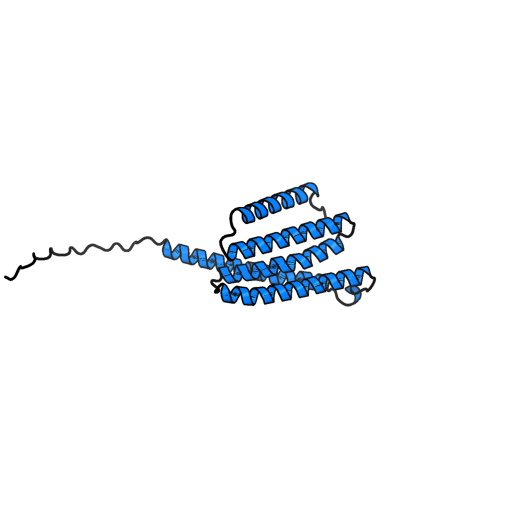 1 116 ? 16.442 -9.052 -14.239 1.00 90.62 116 ALA A CA 1
ATOM 842 C C . ALA A 1 116 ? 15.968 -8.760 -15.673 1.00 90.62 116 ALA A C 1
ATOM 844 O O . ALA A 1 116 ? 16.714 -8.999 -16.622 1.00 90.62 116 ALA A O 1
ATOM 845 N N . GLU A 1 117 ? 14.767 -8.198 -15.830 1.00 89.06 117 GLU A N 1
ATOM 846 C CA . GLU A 1 117 ? 14.249 -7.792 -17.140 1.00 89.06 117 GLU A CA 1
ATOM 847 C C . GLU A 1 117 ? 15.026 -6.625 -17.754 1.00 89.06 117 GLU A C 1
ATOM 849 O O . GLU A 1 117 ? 15.330 -6.675 -18.944 1.00 89.06 117 GLU A O 1
ATOM 854 N N . GLU A 1 118 ? 15.425 -5.631 -16.956 1.00 86.50 118 GLU A N 1
ATOM 855 C CA . GLU A 1 118 ? 16.269 -4.515 -17.420 1.00 86.50 118 GLU A CA 1
ATOM 856 C C . GLU A 1 118 ? 17.652 -4.991 -17.910 1.00 86.50 118 GLU A C 1
ATOM 858 O O . GLU A 1 118 ? 18.219 -4.425 -18.842 1.00 86.50 118 GLU A O 1
ATOM 863 N N . ILE A 1 119 ? 18.187 -6.078 -17.340 1.00 90.56 119 ILE A N 1
ATOM 864 C CA . ILE A 1 119 ? 19.454 -6.703 -17.776 1.00 90.56 119 ILE A CA 1
ATOM 865 C C . ILE A 1 119 ? 19.245 -7.613 -19.012 1.00 90.56 119 ILE A C 1
ATOM 867 O O . ILE A 1 119 ? 20.196 -8.169 -19.562 1.00 90.56 119 ILE A O 1
ATOM 871 N N . GLY A 1 120 ? 18.007 -7.751 -19.498 1.00 88.25 120 GLY A N 1
ATOM 872 C CA . GLY A 1 120 ? 17.672 -8.492 -20.715 1.00 88.25 120 GLY A CA 1
ATOM 873 C C . GLY A 1 120 ? 17.313 -9.963 -20.498 1.00 88.25 120 GLY A C 1
ATOM 874 O O . GLY 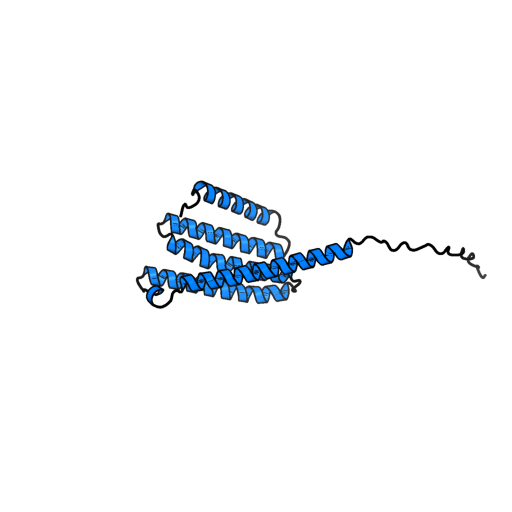A 1 120 ? 17.258 -10.719 -21.469 1.00 88.25 120 GLY A O 1
ATOM 875 N N . LEU A 1 121 ? 17.049 -10.399 -19.259 1.00 87.62 121 LEU A N 1
ATOM 876 C CA . LEU A 1 121 ? 16.484 -11.727 -19.000 1.00 87.62 121 LEU A CA 1
ATOM 877 C C . LEU A 1 121 ? 14.968 -11.686 -19.258 1.00 87.62 121 LEU A C 1
ATOM 879 O O . LEU A 1 121 ? 14.249 -11.008 -18.525 1.00 87.62 121 LEU A O 1
ATOM 883 N N . PRO A 1 122 ? 14.435 -12.419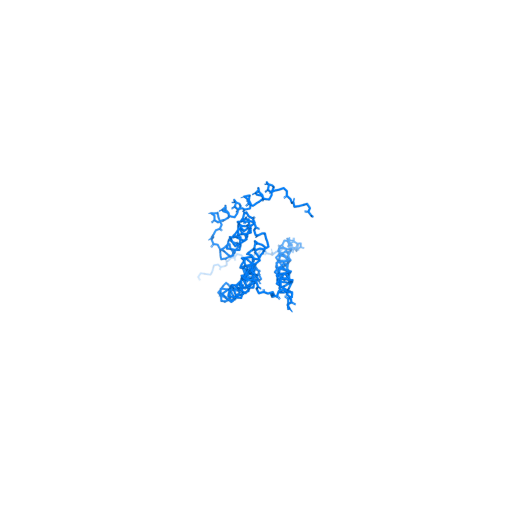 -20.253 1.00 82.56 122 PRO A N 1
ATOM 884 C CA . PRO A 1 122 ? 13.030 -12.316 -20.632 1.00 82.56 122 PRO A CA 1
ATOM 885 C C . PRO A 1 122 ? 12.128 -13.128 -19.684 1.00 82.56 122 PRO A C 1
ATOM 887 O O . PRO A 1 122 ? 11.499 -14.098 -20.107 1.00 82.56 122 PRO A O 1
ATOM 890 N N . LEU A 1 123 ? 12.053 -12.760 -18.398 1.00 81.19 123 LEU A N 1
ATOM 891 C CA . LEU A 1 123 ? 11.205 -13.448 -17.410 1.00 81.19 123 LEU A CA 1
ATOM 892 C C . LEU A 1 123 ? 9.732 -13.466 -17.832 1.00 81.19 123 LEU A C 1
ATOM 894 O O . LEU A 1 123 ? 9.083 -14.508 -17.721 1.00 81.19 123 LEU A O 1
ATOM 898 N N . HIS A 1 124 ? 9.240 -12.356 -18.387 1.00 77.88 124 HIS A N 1
ATOM 899 C CA . HIS A 1 124 ? 7.876 -12.238 -18.905 1.00 77.88 124 HIS A CA 1
ATOM 900 C C . HIS A 1 124 ? 7.517 -13.307 -19.954 1.00 77.88 124 HIS A C 1
ATOM 902 O O . HIS A 1 124 ? 6.360 -13.675 -20.107 1.00 77.88 124 HIS A O 1
ATOM 908 N N . ARG A 1 125 ? 8.510 -13.864 -20.664 1.00 76.69 125 ARG A N 1
ATOM 909 C CA . ARG A 1 125 ? 8.282 -14.916 -21.666 1.00 76.69 125 ARG A CA 1
ATOM 910 C C . ARG A 1 125 ? 7.910 -16.262 -21.043 1.00 76.69 125 ARG A C 1
ATOM 912 O O . ARG A 1 125 ? 7.283 -17.082 -21.708 1.00 76.69 125 ARG A O 1
ATOM 919 N N . PHE A 1 126 ? 8.336 -16.510 -19.807 1.00 79.00 126 PHE A N 1
ATOM 920 C CA . PHE A 1 126 ? 8.130 -17.789 -19.131 1.00 79.00 126 PHE A CA 1
ATOM 921 C C . PHE A 1 126 ? 6.943 -17.750 -18.172 1.00 79.00 126 PHE A C 1
ATOM 923 O O . PHE A 1 126 ? 6.218 -18.736 -18.064 1.00 79.00 126 PHE A O 1
ATOM 930 N N . VAL A 1 127 ? 6.750 -16.629 -17.474 1.00 84.94 127 VAL A N 1
ATOM 931 C CA . VAL A 1 127 ? 5.693 -16.454 -16.475 1.00 84.94 127 VAL A CA 1
ATOM 932 C C . VAL A 1 127 ? 5.238 -14.993 -16.478 1.00 84.94 127 VAL A C 1
ATOM 934 O O . VAL A 1 127 ? 6.066 -14.097 -16.319 1.00 84.94 127 VAL A O 1
ATOM 937 N N . ASP A 1 128 ? 3.921 -14.761 -16.560 1.00 89.69 128 ASP A N 1
ATOM 938 C CA . ASP A 1 128 ? 3.269 -13.448 -16.381 1.00 89.69 128 ASP A CA 1
ATOM 939 C C . ASP A 1 128 ? 3.329 -12.988 -14.907 1.00 89.69 128 ASP A C 1
ATOM 941 O O . ASP A 1 128 ? 2.311 -12.741 -14.247 1.00 89.69 128 ASP A O 1
ATOM 945 N N . TRP A 1 129 ? 4.537 -12.902 -14.349 1.00 91.00 129 TRP A N 1
ATOM 946 C CA . TRP A 1 129 ? 4.776 -12.632 -12.932 1.00 91.00 129 TRP A CA 1
ATOM 947 C C . TRP A 1 129 ? 4.185 -11.286 -12.501 1.00 91.00 129 TRP A C 1
ATOM 949 O O . TRP A 1 129 ? 3.680 -11.168 -11.387 1.00 91.00 129 TRP A O 1
ATOM 959 N N . GLU A 1 130 ? 4.173 -10.296 -13.397 1.00 90.44 130 GLU A N 1
ATOM 960 C CA . GLU A 1 130 ? 3.600 -8.976 -13.142 1.00 90.44 130 GLU A CA 1
ATOM 961 C C . GLU A 1 130 ? 2.088 -9.060 -12.903 1.00 90.44 130 GLU A C 1
ATOM 963 O O . GLU A 1 130 ? 1.573 -8.541 -11.909 1.00 90.44 130 GLU A O 1
ATOM 968 N N . ARG A 1 131 ? 1.363 -9.783 -13.765 1.00 92.31 131 ARG A N 1
ATOM 969 C CA . ARG A 1 131 ? -0.079 -10.000 -13.594 1.00 92.31 131 ARG A CA 1
ATOM 970 C C . ARG A 1 131 ? -0.358 -10.762 -12.302 1.00 92.31 131 ARG A C 1
ATOM 972 O O . ARG A 1 131 ? -1.295 -10.416 -11.585 1.00 92.31 131 ARG A O 1
ATOM 979 N N . MET A 1 132 ? 0.454 -11.770 -11.984 1.00 93.00 132 MET A N 1
ATOM 980 C CA . MET A 1 132 ? 0.326 -12.515 -10.730 1.00 93.00 132 MET A CA 1
ATOM 981 C C . MET A 1 132 ? 0.557 -11.613 -9.512 1.00 93.00 132 MET A C 1
ATOM 983 O O . MET A 1 132 ? -0.229 -11.666 -8.568 1.00 93.00 132 MET A O 1
ATOM 987 N N . ALA A 1 133 ? 1.569 -10.742 -9.545 1.00 92.69 133 ALA A N 1
ATOM 988 C CA . ALA A 1 133 ? 1.849 -9.784 -8.479 1.00 92.69 133 ALA A CA 1
ATOM 989 C C . ALA A 1 133 ? 0.663 -8.834 -8.250 1.00 92.69 133 ALA A C 1
ATOM 991 O O . ALA A 1 133 ? 0.229 -8.658 -7.111 1.00 92.69 133 ALA A O 1
ATOM 992 N N . TRP A 1 134 ? 0.075 -8.295 -9.322 1.00 94.12 134 TRP A N 1
ATOM 993 C CA . TRP A 1 134 ? -1.127 -7.462 -9.235 1.00 94.12 134 TRP A CA 1
ATOM 994 C C . TRP A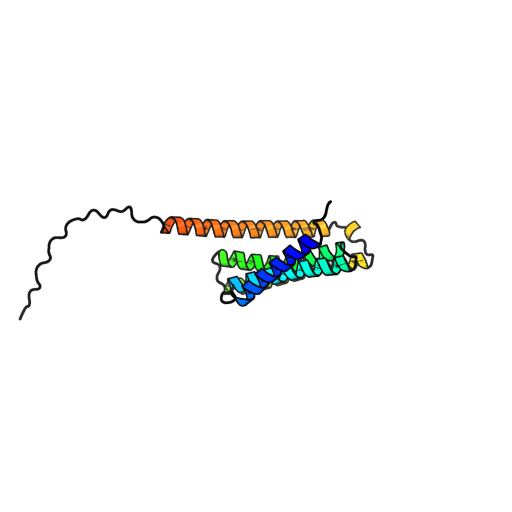 1 134 ? -2.327 -8.208 -8.656 1.00 94.12 134 TRP A C 1
ATOM 996 O O . TRP A 1 134 ? -2.994 -7.691 -7.762 1.00 94.12 134 TRP A O 1
ATOM 1006 N N . VAL A 1 135 ? -2.590 -9.437 -9.109 1.00 95.44 135 VAL A N 1
ATOM 1007 C CA . VAL A 1 135 ? -3.678 -10.267 -8.566 1.00 95.44 135 VAL A CA 1
ATOM 1008 C C . VAL A 1 135 ? -3.489 -10.498 -7.069 1.00 95.44 135 VAL A C 1
ATOM 1010 O O . VAL A 1 135 ? -4.435 -10.329 -6.302 1.00 95.44 135 VAL A O 1
ATOM 1013 N N . VAL A 1 136 ? -2.270 -10.826 -6.639 1.00 94.38 136 VAL A N 1
ATOM 1014 C CA . VAL A 1 136 ? -1.941 -11.017 -5.222 1.00 94.38 136 VAL A CA 1
ATOM 1015 C C . VAL A 1 136 ? -2.228 -9.743 -4.422 1.00 94.38 136 VAL A C 1
ATOM 1017 O O . VAL A 1 136 ? -2.924 -9.807 -3.408 1.00 94.38 136 VAL A O 1
ATOM 1020 N N . VAL A 1 137 ? -1.774 -8.580 -4.899 1.00 93.38 137 VAL A N 1
ATOM 1021 C CA . VAL A 1 137 ? -2.048 -7.283 -4.257 1.00 93.38 137 VAL A CA 1
ATOM 1022 C C . VAL A 1 137 ? -3.550 -7.012 -4.168 1.00 93.38 137 VAL A C 1
ATOM 1024 O O . VAL A 1 137 ? -4.030 -6.643 -3.098 1.00 93.38 137 VAL A O 1
ATOM 1027 N N . TYR A 1 138 ? -4.315 -7.244 -5.239 1.00 94.44 138 TYR A N 1
ATOM 1028 C CA . TYR A 1 138 ? -5.766 -7.039 -5.229 1.00 94.44 138 TYR A CA 1
ATOM 1029 C C . TYR A 1 138 ? -6.493 -7.966 -4.257 1.00 94.44 138 TYR A C 1
ATOM 1031 O O . TYR A 1 138 ? -7.412 -7.520 -3.572 1.00 94.44 138 TYR A O 1
ATOM 1039 N N . VAL A 1 139 ? -6.079 -9.231 -4.150 1.00 95.38 139 VAL A N 1
ATOM 1040 C CA . VAL A 1 139 ? -6.644 -10.172 -3.171 1.00 95.38 139 VAL A CA 1
ATOM 1041 C C . VAL A 1 139 ? -6.397 -9.674 -1.750 1.00 95.38 139 VAL A C 1
ATOM 1043 O O . VAL A 1 139 ? -7.325 -9.632 -0.940 1.00 95.38 139 VAL A O 1
ATOM 1046 N N . PHE A 1 140 ? -5.171 -9.246 -1.446 1.00 93.12 140 PHE A N 1
ATOM 1047 C CA . PHE A 1 140 ? -4.845 -8.706 -0.130 1.00 93.12 140 PHE A CA 1
ATOM 1048 C C . PHE A 1 140 ? -5.587 -7.397 0.163 1.00 93.12 140 PHE A C 1
ATOM 1050 O O . PHE A 1 140 ? -6.078 -7.226 1.277 1.00 93.12 140 PHE A O 1
ATOM 1057 N N . LEU A 1 141 ? -5.731 -6.511 -0.824 1.00 91.62 141 LEU A N 1
ATOM 1058 C CA . LEU A 1 141 ? -6.487 -5.264 -0.698 1.00 91.62 141 LEU A CA 1
ATOM 1059 C C . LEU A 1 141 ? -7.984 -5.515 -0.460 1.00 91.62 141 LEU A C 1
ATOM 1061 O O . LEU A 1 141 ? -8.596 -4.897 0.409 1.00 91.62 141 LEU A O 1
ATOM 1065 N N . ALA A 1 142 ? -8.582 -6.453 -1.196 1.00 93.94 142 ALA A N 1
ATOM 1066 C CA . ALA A 1 142 ? -9.972 -6.852 -0.992 1.00 93.94 142 ALA A CA 1
ATOM 1067 C C . ALA A 1 142 ? -10.172 -7.446 0.409 1.00 93.94 142 ALA A C 1
ATOM 1069 O O . ALA A 1 142 ? -11.153 -7.147 1.094 1.00 93.94 142 ALA A O 1
ATOM 1070 N N . TRP A 1 143 ? -9.212 -8.251 0.863 1.00 94.69 143 TRP A N 1
ATOM 1071 C CA . TRP A 1 143 ? -9.244 -8.849 2.187 1.00 94.69 143 TRP A CA 1
ATOM 1072 C C . TRP A 1 143 ? -9.110 -7.811 3.312 1.00 94.69 143 TRP A C 1
ATOM 1074 O O . TRP A 1 143 ? -9.894 -7.848 4.262 1.00 94.69 143 TRP A O 1
ATOM 1084 N N . THR A 1 144 ? -8.177 -6.854 3.222 1.00 91.38 144 THR A N 1
ATOM 1085 C CA . THR A 1 144 ? -8.068 -5.767 4.215 1.00 91.38 144 THR A CA 1
ATOM 1086 C C . THR A 1 144 ? -9.326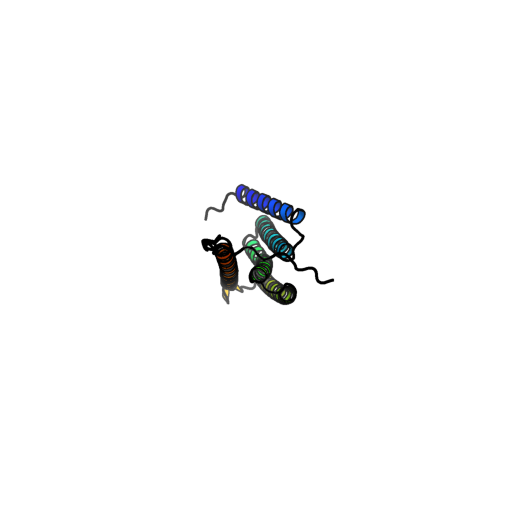 -4.903 4.238 1.00 91.38 144 THR A C 1
ATOM 1088 O O . THR A 1 144 ? -9.822 -4.590 5.322 1.00 91.38 144 THR A O 1
ATOM 1091 N N . GLY A 1 145 ? -9.898 -4.596 3.070 1.00 91.19 145 GLY A N 1
ATOM 1092 C CA . GLY A 1 145 ? -11.177 -3.897 2.952 1.00 91.19 145 GLY A CA 1
ATOM 1093 C C . GLY A 1 145 ? -12.319 -4.639 3.652 1.00 91.19 145 GLY A C 1
ATOM 1094 O O . GLY A 1 145 ? -13.053 -4.043 4.440 1.00 91.19 145 GLY A O 1
ATOM 1095 N N . LEU A 1 146 ? -12.430 -5.955 3.451 1.00 94.69 146 LEU A N 1
ATOM 1096 C CA . LEU A 1 146 ? -13.439 -6.783 4.117 1.00 94.69 146 LEU A CA 1
ATOM 1097 C C . LEU A 1 146 ? -13.282 -6.771 5.645 1.00 94.69 146 LEU A C 1
ATOM 1099 O O . LEU A 1 146 ? -14.275 -6.654 6.369 1.00 94.69 146 LEU A O 1
ATOM 1103 N N . LEU A 1 147 ? -12.047 -6.872 6.147 1.00 90.38 147 LEU A N 1
ATOM 1104 C CA . LEU A 1 147 ? -11.768 -6.796 7.583 1.00 90.38 147 LEU A CA 1
ATOM 1105 C C . LEU A 1 147 ? -12.159 -5.433 8.164 1.00 90.38 147 LEU A C 1
ATOM 1107 O O . LEU A 1 147 ? -12.768 -5.382 9.236 1.00 90.38 147 LEU A O 1
ATOM 1111 N N . LEU A 1 148 ? -11.856 -4.349 7.446 1.00 89.56 148 LEU A N 1
ATOM 1112 C CA . LEU A 1 148 ? -12.202 -2.991 7.852 1.00 89.56 148 LEU A CA 1
ATOM 1113 C C . LEU A 1 148 ? -13.721 -2.801 7.915 1.00 89.56 148 LEU A C 1
ATOM 1115 O O . LEU A 1 148 ? -14.245 -2.379 8.943 1.00 89.56 148 LEU A O 1
ATOM 1119 N N . VAL A 1 149 ? -14.443 -3.202 6.864 1.00 92.31 149 VAL A N 1
ATOM 1120 C CA . VAL A 1 149 ? -15.913 -3.141 6.819 1.00 92.31 149 VAL A CA 1
ATOM 1121 C C . VAL A 1 149 ? -16.524 -3.942 7.966 1.00 92.31 149 VAL A C 1
ATOM 1123 O O . VAL A 1 149 ? -17.414 -3.451 8.660 1.00 92.31 149 VAL A O 1
ATOM 1126 N N . ARG A 1 150 ? -16.026 -5.158 8.222 1.00 93.75 150 ARG A N 1
ATOM 1127 C CA . ARG A 1 150 ? -16.500 -5.991 9.334 1.00 93.75 150 ARG A CA 1
ATOM 1128 C C . ARG A 1 150 ? -16.284 -5.311 10.688 1.00 93.75 150 ARG A C 1
ATOM 1130 O O . ARG A 1 150 ? -17.173 -5.385 11.538 1.00 93.75 150 ARG A O 1
ATOM 1137 N N . ALA A 1 151 ? -15.138 -4.662 10.895 1.00 89.12 151 ALA A N 1
ATOM 1138 C CA . ALA A 1 151 ? -14.865 -3.912 12.117 1.00 89.12 151 ALA A CA 1
ATOM 1139 C C . ALA A 1 151 ? -15.825 -2.721 12.268 1.00 89.12 151 ALA A C 1
ATOM 1141 O O . ALA A 1 151 ? -16.471 -2.598 13.305 1.00 89.12 151 ALA A O 1
ATOM 1142 N N . CYS A 1 152 ? -16.015 -1.921 11.215 1.00 89.50 152 CYS A N 1
ATOM 1143 C CA . CYS A 1 152 ? -16.951 -0.794 11.221 1.00 89.50 152 CYS A CA 1
ATOM 1144 C C . CYS A 1 152 ? -18.396 -1.233 11.509 1.00 89.50 152 CYS A C 1
ATOM 1146 O O . CYS A 1 152 ? -19.070 -0.635 12.343 1.00 89.50 152 CYS A O 1
ATOM 1148 N N . VAL A 1 153 ? -18.873 -2.311 10.875 1.00 93.44 153 VAL A N 1
ATOM 1149 C CA . VAL A 1 153 ? -20.220 -2.858 11.121 1.00 93.44 153 VAL A CA 1
ATOM 1150 C C . VAL A 1 153 ? -20.375 -3.318 12.568 1.00 93.44 153 VAL A C 1
ATOM 1152 O O . VAL A 1 153 ? -21.441 -3.145 13.157 1.00 93.44 153 VAL A O 1
ATOM 1155 N N . ARG A 1 154 ? -19.327 -3.904 13.158 1.00 91.12 154 ARG A N 1
ATOM 1156 C CA . ARG A 1 154 ? -19.347 -4.306 14.563 1.00 91.12 154 ARG A CA 1
ATOM 1157 C C . ARG A 1 154 ? -19.504 -3.085 15.470 1.00 91.12 154 ARG A C 1
ATOM 1159 O O . ARG A 1 154 ? -20.414 -3.096 16.289 1.00 91.12 154 ARG A O 1
ATOM 1166 N N . GLU A 1 155 ? -18.694 -2.043 15.289 1.00 89.38 155 GLU A N 1
ATOM 1167 C CA . GLU A 1 155 ? -18.786 -0.797 16.074 1.00 89.38 155 GLU A CA 1
ATOM 1168 C C . GLU A 1 155 ? -20.168 -0.135 15.961 1.00 89.38 155 GLU A C 1
ATOM 1170 O O . GLU A 1 155 ? -20.766 0.237 16.969 1.00 89.38 155 GLU A O 1
ATOM 1175 N N . LEU A 1 156 ? -20.739 -0.081 14.751 1.00 89.81 156 LEU A N 1
ATOM 1176 C CA . LEU A 1 156 ? -22.089 0.453 14.537 1.00 89.81 156 LEU A CA 1
ATOM 1177 C C . LEU A 1 156 ? -23.164 -0.350 15.283 1.00 89.81 156 LEU A C 1
ATOM 1179 O O . LEU A 1 156 ? -24.101 0.231 15.830 1.00 89.81 156 LEU A O 1
ATOM 1183 N N . ARG A 1 157 ? -23.032 -1.683 15.342 1.00 90.62 157 ARG A N 1
ATOM 1184 C CA . ARG A 1 157 ? -23.961 -2.539 16.098 1.00 90.62 157 ARG A CA 1
ATOM 1185 C C . ARG A 1 157 ? -23.868 -2.295 17.603 1.00 90.62 157 ARG A C 1
ATOM 1187 O O . ARG A 1 157 ? -24.910 -2.244 18.250 1.00 90.62 157 ARG A O 1
ATOM 1194 N N . TRP A 1 158 ? -22.662 -2.109 18.143 1.00 87.75 158 TRP A N 1
ATOM 1195 C CA . TRP A 1 158 ? -22.479 -1.768 19.558 1.00 87.75 158 TRP A CA 1
ATOM 1196 C C . TRP A 1 158 ? -23.085 -0.402 19.880 1.00 87.75 158 TRP A C 1
ATOM 1198 O O . TRP A 1 158 ? -23.889 -0.303 20.805 1.00 87.75 158 TRP A O 1
ATOM 1208 N N . ALA A 1 159 ? -22.798 0.624 19.075 1.00 84.69 159 ALA A N 1
ATOM 1209 C CA . ALA A 1 159 ? -23.366 1.959 19.261 1.00 84.69 159 ALA A CA 1
ATOM 1210 C C . ALA A 1 159 ? -24.906 1.950 19.232 1.00 84.69 159 ALA A C 1
ATOM 1212 O O . ALA A 1 159 ? -25.545 2.596 20.064 1.00 84.69 159 ALA A O 1
ATOM 1213 N N . ALA A 1 160 ? -25.509 1.160 18.335 1.00 82.62 160 ALA A N 1
ATOM 1214 C CA . ALA A 1 160 ? -26.960 1.006 18.251 1.00 82.62 160 ALA A CA 1
ATOM 1215 C C . ALA A 1 160 ? -27.572 0.355 19.506 1.00 82.62 160 ALA A C 1
ATOM 1217 O O . ALA A 1 160 ? -28.670 0.729 19.915 1.00 82.62 160 ALA A O 1
ATOM 1218 N N . THR A 1 161 ? -26.873 -0.592 20.145 1.00 81.31 161 THR A N 1
ATOM 1219 C CA . THR A 1 161 ? -27.340 -1.190 21.408 1.00 81.31 161 THR A CA 1
ATOM 1220 C C . THR A 1 161 ? -27.250 -0.231 22.594 1.00 81.31 161 THR A C 1
ATOM 1222 O O . THR A 1 161 ? -28.158 -0.225 23.423 1.00 81.31 161 THR A O 1
ATOM 1225 N N . THR A 1 162 ? -26.215 0.610 22.667 1.00 73.50 162 THR A N 1
ATOM 1226 C CA . THR A 1 162 ? -26.037 1.576 23.767 1.00 73.50 162 THR A CA 1
ATOM 1227 C C . THR A 1 162 ? -26.965 2.784 23.644 1.00 73.50 162 THR A C 1
ATOM 1229 O O . THR A 1 162 ? -27.368 3.354 24.653 1.00 73.50 162 THR A O 1
ATOM 1232 N N . MET A 1 163 ? -27.339 3.166 22.418 1.00 62.12 163 MET A N 1
ATOM 1233 C CA . MET A 1 163 ? -28.245 4.285 22.153 1.00 62.12 163 MET A CA 1
ATOM 1234 C C . MET A 1 163 ? -29.724 3.969 22.352 1.00 62.12 163 MET A C 1
ATOM 1236 O O . MET A 1 163 ? -30.518 4.865 22.110 1.00 62.12 163 MET A O 1
ATOM 1240 N N . ARG A 1 164 ? -30.132 2.762 22.776 1.00 62.00 164 ARG A N 1
ATOM 1241 C CA . ARG A 1 164 ? -31.533 2.494 23.145 1.00 62.00 164 ARG A CA 1
ATOM 1242 C C . ARG A 1 164 ? -31.787 3.101 24.534 1.00 62.00 164 ARG A C 1
ATOM 1244 O O . ARG A 1 164 ? -31.535 2.420 25.529 1.00 62.00 164 ARG A O 1
ATOM 1251 N N . PRO A 1 165 ? -32.252 4.362 24.649 1.00 57.44 165 PRO A N 1
ATOM 1252 C CA . PRO A 1 165 ? -32.483 4.981 25.941 1.00 57.44 165 PRO A CA 1
ATOM 1253 C C . PRO A 1 165 ? -33.759 4.337 26.492 1.00 57.44 165 PRO A C 1
ATOM 1255 O O . PRO A 1 165 ? -34.654 3.960 25.730 1.00 57.44 165 PRO A O 1
ATOM 1258 N N . GLY A 1 166 ? -33.831 4.148 27.805 1.00 63.00 166 GLY A N 1
ATOM 1259 C CA . GLY A 1 166 ? -34.936 3.459 28.461 1.00 63.00 166 GLY A CA 1
ATOM 1260 C C . GLY A 1 166 ? -36.321 3.843 27.926 1.00 63.00 166 GLY A C 1
ATOM 1261 O O . GLY A 1 166 ? -36.803 4.945 28.144 1.00 63.00 166 GLY A O 1
ATOM 1262 N N . TRP A 1 167 ? -36.986 2.869 27.307 1.00 55.06 167 TRP A N 1
ATOM 1263 C CA . TRP A 1 167 ? -38.444 2.725 27.364 1.00 55.06 167 TRP A CA 1
ATOM 1264 C C . TRP A 1 167 ? -38.841 1.616 28.347 1.00 55.06 167 TRP A C 1
ATOM 1266 O O . TRP A 1 167 ? -39.921 1.044 28.266 1.00 55.06 167 TRP A O 1
ATOM 1276 N N . SER A 1 168 ? -37.988 1.310 29.325 1.00 57.75 168 SER A N 1
ATOM 1277 C CA . SER A 1 168 ? -38.474 0.757 30.582 1.00 57.75 168 SER A CA 1
ATOM 1278 C C . SER A 1 168 ? -38.920 1.931 31.447 1.00 57.75 168 SER A C 1
ATOM 1280 O O . SER A 1 168 ? -38.165 2.420 32.285 1.00 57.75 168 SER A O 1
ATOM 1282 N N . CYS A 1 169 ? -40.154 2.390 31.221 1.00 56.81 169 CYS A N 1
ATOM 1283 C CA . CYS A 1 169 ? -40.941 3.009 32.278 1.00 56.81 169 CYS A CA 1
ATOM 1284 C C . CYS A 1 169 ? -40.952 2.029 33.457 1.00 56.81 169 CYS A C 1
ATOM 1286 O O . CYS A 1 169 ? -41.771 1.108 33.505 1.00 56.81 169 CYS A O 1
ATOM 1288 N N . THR A 1 170 ? -40.038 2.204 34.407 1.00 60.31 170 THR A N 1
ATOM 1289 C CA . THR A 1 170 ? -40.190 1.695 35.765 1.00 60.31 170 THR A CA 1
ATOM 1290 C C . THR A 1 170 ? -41.400 2.410 36.348 1.00 60.31 170 THR A C 1
ATOM 1292 O O . THR A 1 170 ? -41.322 3.506 36.894 1.00 60.31 170 THR A O 1
ATOM 1295 N N . ARG A 1 171 ? -42.563 1.795 36.129 1.00 57.69 171 ARG A N 1
ATOM 1296 C CA . ARG A 1 171 ? -43.829 2.103 36.778 1.00 57.69 171 ARG A CA 1
ATOM 1297 C C . ARG A 1 171 ? -43.543 2.108 38.278 1.00 57.69 171 ARG A C 1
ATOM 1299 O O . ARG A 1 171 ? -43.252 1.060 38.849 1.00 57.69 171 ARG A O 1
ATOM 1306 N N . GLY A 1 172 ? -43.528 3.296 38.875 1.00 50.47 172 GLY A N 1
ATOM 1307 C CA . GLY A 1 172 ? -43.311 3.464 40.300 1.00 50.47 172 GLY A CA 1
ATOM 1308 C C . GLY A 1 172 ? -44.358 2.671 41.068 1.00 50.47 172 GLY A C 1
ATOM 1309 O O . GLY A 1 172 ? -45.541 2.996 41.035 1.00 50.47 172 GLY A O 1
ATOM 1310 N N . THR A 1 173 ? -43.929 1.621 41.755 1.00 61.09 173 THR A N 1
ATOM 1311 C CA . THR A 1 173 ? -44.647 1.143 42.932 1.00 61.09 173 THR A CA 1
ATOM 1312 C C . THR A 1 173 ? -44.308 2.105 44.070 1.00 61.09 173 THR A C 1
ATOM 1314 O O . THR A 1 173 ? -43.118 2.257 44.366 1.00 61.09 173 THR A O 1
ATOM 1317 N N . PRO A 1 174 ? -45.290 2.784 44.688 1.00 60.62 174 PRO A N 1
ATOM 1318 C CA . PRO A 1 174 ? -45.031 3.655 45.825 1.00 60.62 174 PRO A CA 1
ATOM 1319 C C . PRO A 1 174 ? -44.428 2.816 46.955 1.00 60.62 174 PRO A C 1
ATOM 1321 O O . PRO A 1 174 ? -45.061 1.899 47.476 1.00 60.62 174 PRO A O 1
ATOM 1324 N N . ARG A 1 175 ? -43.168 3.100 47.294 1.00 62.88 175 ARG A N 1
ATOM 1325 C CA . ARG A 1 175 ? -42.528 2.567 48.497 1.00 62.88 175 ARG A CA 1
ATOM 1326 C C . ARG A 1 175 ? -43.191 3.242 49.695 1.00 62.88 175 ARG A C 1
ATOM 1328 O O . ARG A 1 175 ? -43.253 4.469 49.744 1.00 62.88 175 ARG A O 1
ATOM 1335 N N . ALA A 1 176 ? -43.710 2.437 50.617 1.00 72.88 176 ALA A N 1
ATOM 1336 C CA . ALA A 1 176 ? -44.182 2.915 51.907 1.00 72.88 176 ALA A CA 1
ATOM 1337 C C . ALA A 1 176 ? -43.035 3.626 52.658 1.00 72.88 176 ALA A C 1
ATOM 1339 O O . ALA A 1 176 ? -41.878 3.238 52.480 1.00 72.88 176 ALA A O 1
ATOM 1340 N N . PRO A 1 177 ? -43.332 4.664 53.458 1.00 70.31 177 PRO A N 1
ATOM 1341 C CA . PRO A 1 177 ? -42.328 5.354 54.258 1.00 70.31 177 PRO A CA 1
ATOM 1342 C C . PRO A 1 177 ? -41.735 4.408 55.310 1.00 70.31 177 PRO A C 1
ATOM 1344 O O . PRO A 1 177 ? -42.475 3.750 56.043 1.00 70.31 177 PRO A O 1
ATOM 1347 N N . ASP A 1 178 ? -40.405 4.352 55.373 1.00 73.62 178 ASP A N 1
ATOM 1348 C CA . ASP A 1 178 ? -39.681 3.599 56.397 1.00 73.62 178 ASP A CA 1
ATOM 1349 C C . ASP A 1 178 ? -39.940 4.201 57.797 1.00 73.62 178 ASP A C 1
ATOM 1351 O O . ASP A 1 178 ? -39.982 5.430 57.941 1.00 73.62 178 ASP A O 1
ATOM 1355 N N . PRO A 1 179 ? -40.122 3.370 58.843 1.00 75.69 179 PRO A N 1
ATOM 1356 C CA . PRO A 1 179 ? -40.280 3.847 60.212 1.00 75.69 179 PRO A CA 1
ATOM 1357 C C . PRO A 1 179 ? -38.968 4.440 60.762 1.00 75.69 179 PRO A C 1
ATOM 1359 O O . PRO A 1 179 ? -37.879 4.013 60.370 1.00 75.69 179 PRO A O 1
ATOM 1362 N N . PRO A 1 180 ? -39.051 5.417 61.688 1.00 73.50 180 PRO A N 1
ATOM 1363 C CA . PRO A 1 180 ? -37.877 6.073 62.252 1.00 73.50 180 PRO A CA 1
ATOM 1364 C C . PRO A 1 180 ? -37.009 5.103 63.074 1.00 73.50 180 PRO A C 1
ATOM 1366 O O . PRO A 1 180 ? -37.533 4.159 63.675 1.00 73.50 180 PRO A O 1
ATOM 1369 N N . PRO A 1 181 ? -35.686 5.341 63.141 1.00 66.62 181 PRO A N 1
ATOM 1370 C CA . PRO A 1 181 ? -34.769 4.499 63.896 1.00 66.62 181 PRO A CA 1
ATOM 1371 C C . PRO A 1 181 ? -35.072 4.570 65.398 1.00 66.62 181 PRO A C 1
ATOM 1373 O O . PRO A 1 181 ? -35.113 5.645 65.996 1.00 66.62 181 PRO A O 1
ATOM 1376 N N . VAL A 1 182 ? -35.272 3.401 66.005 1.00 73.44 182 VAL A N 1
ATOM 1377 C CA . VAL A 1 182 ? -35.409 3.236 67.454 1.00 73.44 182 VAL A CA 1
ATOM 1378 C C . VAL A 1 182 ? -34.011 3.292 68.070 1.00 73.44 182 VAL A C 1
ATOM 1380 O O . VAL A 1 182 ? -33.207 2.385 67.869 1.00 73.44 182 VAL A O 1
ATOM 1383 N N . CYS A 1 183 ? -33.715 4.354 68.818 1.00 61.56 183 CYS A N 1
ATOM 1384 C CA . CYS A 1 183 ? -32.541 4.407 69.685 1.00 61.56 183 CYS A CA 1
ATOM 1385 C C . CYS A 1 183 ? -32.813 3.568 70.940 1.00 61.56 183 CYS A C 1
ATOM 1387 O O . CYS A 1 183 ? -33.644 3.941 71.767 1.00 61.56 183 CYS A O 1
ATOM 1389 N N . THR A 1 184 ? -32.125 2.439 71.083 1.00 69.12 184 THR A N 1
ATOM 1390 C CA . THR A 1 184 ? -32.049 1.691 72.345 1.00 69.12 184 THR A CA 1
ATOM 1391 C C . THR A 1 184 ? -30.929 2.262 73.214 1.00 69.12 184 THR A C 1
ATOM 1393 O O . THR A 1 184 ? -29.827 2.484 72.710 1.00 69.12 184 THR A O 1
ATOM 1396 N N . ALA A 1 185 ? -31.260 2.527 74.480 1.00 64.81 185 ALA A N 1
ATOM 1397 C CA . ALA A 1 185 ? -30.386 3.073 75.520 1.00 64.81 185 ALA A CA 1
ATOM 1398 C C . ALA A 1 185 ? -29.374 2.054 76.060 1.00 64.81 185 ALA A C 1
ATOM 1400 O O . ALA A 1 185 ? -29.687 0.841 76.020 1.00 64.81 185 ALA A O 1
#

Sequence (185 aa):
MNSAPPLLTGLVVLFASLVVGGRWLLVNETSTDHLINRALSWDIGSVIGYAAAASLGHPDLGQRVFLAIGALSLSNSFGFAALLGGADPRSVRGRQRRYDAFAASFGGAVLICAAAEEIGLPLHRFVDWERMAWVVVYVFLAWTGLLLVRACVRELRWAATTMRPGWSCTRGTPRAPDPPPVCTA

Foldseek 3Di:
DPDDDVVVVVVVLVVLVVVLVVLVVPPDPDPLSVLQSQLSVLQSVLQVQQVVCVVVVRNVLSVLSSLLSNQQSLLSLVLNLCVLVVDDNVVSVVVSVVSNVVSNVLSVVSNVVVVCVVVPNPPCVVDVVVVVSVVVVVVSVVVSVVSNVVSVVVVVVVVVVVPPPDPPPPPDDDDDDDDDDDDDD

Radius of gyration: 26.75 Å; chains: 1; bounding box: 64×37×98 Å

Organism: NCBI:txid228006